Protein AF-A0AAV4ZQ57-F1 (afdb_monomer_lite)

Sequence (204 aa):
MRIPAVLALALAAIPAAPTRPLAADAAQIVRTARALMDGGRYVRCGLDMKPSDAGGYYRCFDFGPYRVVEDYPRLSVFVTGEDAPFRIFASESGHAGFLFSGPWTTDLAPRLAKHAVDAVSKREAGPSAEARRLDAEARLGRLIESERPKPPPSPAPEPEPSASAVAPPGHDRKPPLAAGNPGTPVGDAALRQALEAAGLTGRR

pLDDT: mean 73.24, std 19.38, range [31.34, 96.06]

Radius of gyration: 40.04 Å; chains: 1; bounding box: 87×123×85 Å

Organism: NCBI:txid270350

Structure (mmCIF, N/CA/C/O backbone):
data_AF-A0AAV4ZQ57-F1
#
_entry.id   AF-A0AAV4ZQ57-F1
#
loop_
_atom_site.group_PDB
_atom_site.id
_atom_site.type_symbol
_atom_site.label_atom_id
_atom_site.label_alt_id
_atom_site.label_comp_id
_atom_site.label_asym_id
_atom_site.label_entity_id
_atom_site.label_seq_id
_atom_site.pdbx_PDB_ins_code
_atom_site.Cartn_x
_atom_site.Cartn_y
_atom_site.Cartn_z
_atom_site.occupancy
_atom_site.B_iso_or_equiv
_atom_site.auth_seq_id
_atom_site.auth_comp_id
_atom_site.auth_asym_id
_atom_site.auth_atom_id
_atom_site.pdbx_PDB_model_num
ATOM 1 N N . MET A 1 1 ? 5.931 63.247 34.700 1.00 39.47 1 MET A N 1
ATOM 2 C CA . MET A 1 1 ? 5.786 62.942 33.260 1.00 39.47 1 MET A CA 1
ATOM 3 C C . MET A 1 1 ? 5.727 61.430 33.102 1.00 39.47 1 MET A C 1
ATOM 5 O O . MET A 1 1 ? 6.653 60.762 33.537 1.00 39.47 1 MET A O 1
ATOM 9 N N . ARG A 1 2 ? 4.604 60.888 32.617 1.00 40.34 2 ARG A N 1
ATOM 10 C CA . ARG A 1 2 ? 4.366 59.445 32.435 1.00 40.34 2 ARG A CA 1
ATOM 11 C C . ARG A 1 2 ? 4.301 59.164 30.934 1.00 40.34 2 ARG A C 1
ATOM 13 O O . ARG A 1 2 ? 3.475 59.767 30.260 1.00 40.34 2 ARG A O 1
ATOM 20 N N . ILE A 1 3 ? 5.163 58.283 30.433 1.00 48.84 3 ILE A N 1
ATOM 21 C CA . ILE A 1 3 ? 5.126 57.778 29.054 1.00 48.84 3 ILE A CA 1
ATOM 22 C C . ILE A 1 3 ? 4.445 56.404 29.116 1.00 48.84 3 ILE A C 1
ATOM 24 O O . ILE A 1 3 ? 4.972 55.532 29.809 1.00 48.84 3 ILE A O 1
ATOM 28 N N . PRO A 1 4 ? 3.288 56.175 28.469 1.00 55.66 4 PRO A N 1
ATOM 29 C CA . PRO A 1 4 ? 2.736 54.835 28.378 1.00 55.66 4 PRO A CA 1
ATOM 30 C C . PRO A 1 4 ? 3.424 54.072 27.241 1.00 55.66 4 PRO A C 1
ATOM 32 O O . PRO A 1 4 ? 3.439 54.506 26.090 1.00 55.66 4 PRO A O 1
ATOM 35 N N . ALA A 1 5 ? 3.994 52.922 27.593 1.00 54.69 5 ALA A N 1
ATOM 36 C CA . ALA A 1 5 ? 4.453 51.910 26.657 1.00 54.69 5 ALA A CA 1
ATOM 37 C C . ALA A 1 5 ? 3.235 51.226 26.018 1.00 54.69 5 ALA A C 1
ATOM 39 O O . ALA A 1 5 ? 2.410 50.646 26.722 1.00 54.69 5 ALA A O 1
ATOM 40 N N . VAL A 1 6 ? 3.129 51.281 24.691 1.00 48.31 6 VAL A N 1
ATOM 41 C CA . VAL A 1 6 ? 2.170 50.476 23.927 1.00 48.31 6 VAL A CA 1
ATOM 42 C C . VAL A 1 6 ? 2.947 49.322 23.307 1.00 48.31 6 VAL A C 1
ATOM 44 O O . VAL A 1 6 ? 3.645 49.484 22.309 1.00 48.31 6 VAL A O 1
ATOM 47 N N . LEU A 1 7 ? 2.862 48.159 23.950 1.00 51.06 7 LEU A N 1
ATOM 48 C CA . LEU A 1 7 ? 3.378 46.898 23.433 1.00 51.06 7 LEU A CA 1
ATOM 49 C C . LEU A 1 7 ? 2.320 46.319 22.480 1.00 51.06 7 LEU A C 1
ATOM 51 O O . LEU A 1 7 ? 1.289 45.815 22.921 1.00 51.06 7 LEU A O 1
ATOM 55 N N . ALA A 1 8 ? 2.547 46.430 21.173 1.00 52.72 8 ALA A N 1
ATOM 56 C CA . ALA A 1 8 ? 1.704 45.792 20.168 1.00 52.72 8 ALA A CA 1
ATOM 57 C C . ALA A 1 8 ? 2.059 44.298 20.079 1.00 52.72 8 ALA A C 1
ATOM 59 O O . ALA A 1 8 ? 3.131 43.933 19.597 1.00 52.72 8 ALA A O 1
ATOM 60 N N . LEU A 1 9 ? 1.166 43.431 20.561 1.00 50.56 9 LEU A N 1
ATOM 61 C CA . LEU A 1 9 ? 1.273 41.984 20.384 1.00 50.56 9 LEU A CA 1
ATOM 62 C C . LEU A 1 9 ? 0.794 41.628 18.967 1.00 50.56 9 LEU A C 1
ATOM 64 O O . LEU A 1 9 ? -0.404 41.628 18.686 1.00 50.56 9 LEU A O 1
ATOM 68 N N . ALA A 1 10 ? 1.726 41.341 18.061 1.00 53.22 10 ALA A N 1
ATOM 69 C CA . ALA A 1 10 ? 1.403 40.773 16.758 1.00 53.22 10 ALA A CA 1
ATOM 70 C C . ALA A 1 10 ? 1.046 39.287 16.934 1.00 53.22 10 ALA A C 1
ATOM 72 O O . ALA A 1 10 ? 1.921 38.447 17.144 1.00 53.22 10 ALA A O 1
ATOM 73 N N . LEU A 1 11 ? -0.248 38.960 16.871 1.00 52.34 11 LEU A N 1
ATOM 74 C CA . LEU A 1 11 ? -0.728 37.581 16.776 1.00 52.34 11 LEU A CA 1
ATOM 75 C C . LEU A 1 11 ? -0.327 37.022 15.402 1.00 52.34 11 LEU A C 1
ATOM 77 O O . LEU A 1 11 ? -0.952 37.326 14.386 1.00 52.34 11 LEU A O 1
ATOM 81 N N . ALA A 1 12 ? 0.732 36.217 15.362 1.00 54.66 12 ALA A N 1
ATOM 82 C CA . ALA A 1 12 ? 1.073 35.434 14.184 1.00 54.66 12 ALA A CA 1
ATOM 83 C C . ALA A 1 12 ? -0.014 34.369 13.969 1.00 54.66 12 ALA A C 1
ATOM 85 O O . ALA A 1 12 ? -0.161 33.443 14.767 1.00 54.66 12 ALA A O 1
ATOM 86 N N . ALA A 1 13 ? -0.798 34.522 12.902 1.00 57.69 13 ALA A N 1
ATOM 87 C CA . ALA A 1 13 ? -1.741 33.512 12.448 1.00 57.69 13 ALA A CA 1
ATOM 88 C C . ALA A 1 13 ? -0.960 32.251 12.047 1.00 57.69 13 ALA A C 1
ATOM 90 O O . ALA A 1 13 ? -0.271 32.229 11.029 1.00 57.69 13 ALA A O 1
ATOM 91 N N . ILE A 1 14 ? -1.045 31.207 12.871 1.00 61.84 14 ILE A N 1
ATOM 92 C CA . ILE A 1 14 ? -0.530 29.880 12.536 1.00 61.84 14 ILE A CA 1
ATOM 93 C C . ILE A 1 14 ? -1.410 29.352 11.394 1.00 61.84 14 ILE A C 1
ATOM 95 O O . ILE A 1 14 ? -2.624 29.240 11.590 1.00 61.84 14 ILE A O 1
ATOM 99 N N . PRO A 1 15 ? -0.863 29.040 10.207 1.00 51.97 15 PRO A N 1
ATOM 100 C CA . PRO A 1 15 ? -1.650 28.417 9.157 1.00 51.97 15 PRO A CA 1
ATOM 101 C C . PRO A 1 15 ? -2.104 27.044 9.656 1.00 51.97 15 PRO A C 1
ATOM 103 O O . PRO A 1 15 ? -1.296 26.136 9.849 1.00 51.97 15 PRO A O 1
ATOM 106 N N . ALA A 1 16 ? -3.407 26.902 9.898 1.00 55.09 16 ALA A N 1
ATOM 107 C CA . ALA A 1 16 ? -4.021 25.609 10.136 1.00 55.09 16 ALA A CA 1
ATOM 108 C C . ALA A 1 16 ? -3.784 24.747 8.889 1.00 55.09 16 ALA A C 1
ATOM 110 O O . ALA A 1 16 ? -4.286 25.055 7.806 1.00 55.09 16 ALA A O 1
ATOM 111 N N . ALA A 1 17 ? -2.970 23.700 9.026 1.00 57.09 17 ALA A N 1
ATOM 112 C CA . ALA A 1 17 ? -2.789 22.721 7.966 1.00 57.09 17 ALA A CA 1
ATOM 113 C C . ALA A 1 17 ? -4.165 22.141 7.588 1.00 57.09 17 ALA A C 1
ATOM 115 O O . ALA A 1 17 ? -4.966 21.869 8.487 1.00 57.09 17 ALA A O 1
ATOM 116 N N . PRO A 1 18 ? -4.468 21.952 6.292 1.00 54.41 18 PRO A N 1
ATOM 117 C CA . PRO A 1 18 ? -5.754 21.415 5.875 1.00 54.41 18 PRO A CA 1
ATOM 118 C C . PRO A 1 18 ? -5.927 20.007 6.452 1.00 54.41 18 PRO A C 1
ATOM 120 O O . PRO A 1 18 ? -5.238 19.066 6.055 1.00 54.41 18 PRO A O 1
ATOM 123 N N . THR A 1 19 ? -6.853 19.862 7.396 1.00 56.81 19 THR A N 1
ATOM 124 C CA . THR A 1 19 ? -7.285 18.571 7.925 1.00 56.81 19 THR A CA 1
ATOM 125 C C . THR A 1 19 ? -8.069 17.849 6.839 1.00 56.81 19 THR A C 1
ATOM 127 O O . THR A 1 19 ? -9.234 18.145 6.571 1.00 56.81 19 THR A O 1
ATOM 130 N N . ARG A 1 20 ? -7.414 16.905 6.158 1.00 62.97 20 ARG A N 1
ATOM 131 C CA . ARG A 1 20 ? -8.108 15.986 5.256 1.00 62.97 20 ARG A CA 1
ATOM 132 C C . ARG A 1 20 ? -9.004 15.056 6.079 1.00 62.97 20 ARG A C 1
ATOM 134 O O . ARG A 1 20 ? -8.584 14.591 7.139 1.00 62.97 20 ARG A O 1
ATOM 141 N N . PRO A 1 21 ? -10.240 14.784 5.630 1.00 72.75 21 PRO A N 1
ATOM 142 C CA . PRO A 1 21 ? -11.095 13.833 6.319 1.00 72.75 21 PRO A CA 1
ATOM 143 C C . PRO A 1 21 ? -10.510 12.422 6.186 1.00 72.75 21 PRO A C 1
ATOM 145 O O . PRO A 1 21 ? -10.208 11.973 5.081 1.00 72.75 21 PRO A O 1
ATOM 148 N N . LEU A 1 22 ? -10.432 11.700 7.308 1.00 77.38 22 LEU A N 1
ATOM 149 C CA . LEU A 1 22 ? -9.873 10.343 7.412 1.00 77.38 22 LEU A CA 1
ATOM 150 C C . LEU A 1 22 ? -10.461 9.364 6.374 1.00 77.38 22 LEU A C 1
ATOM 152 O O . LEU A 1 22 ? -9.772 8.476 5.878 1.00 77.38 22 LEU A O 1
ATOM 156 N N . ALA A 1 23 ? -11.733 9.546 6.008 1.00 71.19 23 ALA A N 1
ATOM 157 C CA . ALA A 1 23 ? -12.410 8.751 4.983 1.00 71.19 23 ALA A CA 1
ATOM 158 C C . ALA A 1 23 ? -11.827 8.961 3.570 1.00 71.19 23 ALA A C 1
ATOM 160 O O . ALA A 1 23 ? -11.694 8.003 2.805 1.00 71.19 23 ALA A O 1
ATOM 161 N N . ALA A 1 24 ? -11.443 10.195 3.219 1.00 75.94 24 ALA A N 1
ATOM 162 C CA . ALA A 1 24 ? -10.794 10.481 1.940 1.00 75.94 24 ALA A CA 1
ATOM 163 C C . ALA A 1 24 ? -9.395 9.851 1.878 1.00 75.94 24 ALA A C 1
ATOM 165 O O . ALA A 1 24 ? -9.020 9.286 0.847 1.00 75.94 24 ALA A O 1
ATOM 166 N N . ASP A 1 25 ? -8.665 9.878 2.996 1.00 84.44 25 ASP A N 1
ATOM 167 C CA . ASP A 1 25 ? -7.356 9.235 3.106 1.00 84.44 25 ASP A CA 1
ATOM 168 C C . ASP A 1 25 ? -7.469 7.707 3.024 1.00 84.44 25 ASP A C 1
ATOM 170 O O . ASP A 1 25 ? -6.701 7.081 2.296 1.00 84.44 25 ASP A O 1
ATOM 174 N N . ALA A 1 26 ? -8.474 7.096 3.661 1.00 90.19 26 ALA A N 1
ATOM 175 C CA . ALA A 1 26 ? -8.711 5.654 3.578 1.00 90.19 26 ALA A CA 1
ATOM 176 C C . ALA A 1 26 ? -8.953 5.179 2.135 1.00 90.19 26 ALA A C 1
ATOM 178 O O . ALA A 1 26 ? -8.340 4.210 1.681 1.00 90.19 26 ALA A O 1
ATOM 179 N N . ALA A 1 27 ? -9.790 5.894 1.377 1.00 91.44 27 ALA A N 1
ATOM 180 C CA . ALA A 1 27 ? -10.026 5.577 -0.030 1.00 91.44 27 ALA A CA 1
ATOM 181 C C . ALA A 1 27 ? -8.756 5.763 -0.885 1.00 91.44 27 ALA A C 1
ATOM 183 O O . ALA A 1 27 ? -8.474 4.952 -1.772 1.00 91.44 27 ALA A O 1
ATOM 184 N N . GLN A 1 28 ? -7.966 6.808 -0.614 1.00 93.00 28 GLN A N 1
ATOM 185 C CA . GLN A 1 28 ? -6.699 7.058 -1.305 1.00 93.00 28 GLN A CA 1
ATOM 186 C C . GLN A 1 28 ? -5.651 5.977 -1.015 1.00 93.00 28 GLN A C 1
ATOM 188 O O . GLN A 1 28 ? -4.949 5.562 -1.940 1.00 93.00 28 GLN A O 1
ATOM 193 N N . ILE A 1 29 ? -5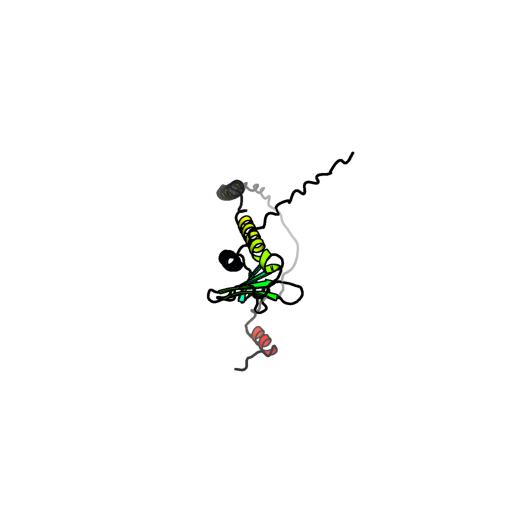.558 5.497 0.228 1.00 95.31 29 ILE A N 1
ATOM 194 C CA . ILE A 1 29 ? -4.660 4.405 0.624 1.00 95.31 29 ILE A CA 1
ATOM 195 C C . ILE A 1 29 ? -4.964 3.154 -0.200 1.00 95.31 29 ILE A C 1
ATOM 197 O O . ILE A 1 29 ? -4.065 2.620 -0.849 1.00 95.31 29 ILE A O 1
ATOM 201 N N . VAL A 1 30 ? -6.234 2.731 -0.245 1.00 94.69 30 VAL A N 1
ATOM 202 C CA . VAL A 1 30 ? -6.641 1.527 -0.988 1.00 94.69 30 VAL A CA 1
ATOM 203 C C . VAL A 1 30 ? -6.315 1.662 -2.472 1.00 94.69 30 VAL A C 1
ATOM 205 O O . VAL A 1 30 ? -5.691 0.766 -3.039 1.00 94.69 30 VAL A O 1
ATOM 208 N N . ARG A 1 31 ? -6.687 2.785 -3.104 1.00 94.19 31 ARG A N 1
ATOM 209 C CA . ARG A 1 31 ? -6.407 3.013 -4.532 1.00 94.19 31 ARG A CA 1
ATOM 210 C C . ARG A 1 31 ? -4.912 2.980 -4.839 1.00 94.19 31 ARG A C 1
ATOM 212 O O . ARG A 1 31 ? -4.503 2.327 -5.792 1.00 94.19 31 ARG A O 1
ATOM 219 N N . THR A 1 32 ? -4.107 3.667 -4.030 1.00 95.81 32 THR A N 1
ATOM 220 C CA . THR A 1 32 ? -2.658 3.780 -4.255 1.00 95.81 32 THR A CA 1
ATOM 221 C C . THR A 1 32 ? -1.967 2.431 -4.077 1.00 95.81 32 THR A C 1
ATOM 223 O O . THR A 1 32 ? -1.155 2.035 -4.910 1.00 95.81 32 THR A O 1
ATOM 226 N N . ALA A 1 33 ? -2.317 1.693 -3.022 1.00 95.50 33 ALA A N 1
ATOM 227 C CA . ALA A 1 33 ? -1.747 0.378 -2.763 1.00 95.50 33 ALA A CA 1
ATOM 228 C C . ALA A 1 33 ? -2.129 -0.649 -3.839 1.00 95.50 33 ALA A C 1
ATOM 230 O O . ALA A 1 33 ? -1.260 -1.379 -4.312 1.00 95.50 33 ALA A O 1
ATOM 231 N N . ARG A 1 34 ? -3.398 -0.675 -4.270 1.00 94.12 34 ARG A N 1
ATOM 232 C CA . ARG A 1 34 ? -3.841 -1.554 -5.364 1.00 94.12 34 ARG A CA 1
ATOM 233 C C . ARG A 1 34 ? -3.115 -1.238 -6.666 1.00 94.12 34 ARG A C 1
ATOM 235 O O . ARG A 1 34 ? -2.563 -2.147 -7.268 1.00 94.12 34 ARG A O 1
ATOM 242 N N . ALA A 1 35 ? -3.003 0.039 -7.037 1.00 94.00 35 ALA A N 1
ATOM 243 C CA . ALA A 1 35 ? -2.274 0.443 -8.240 1.00 94.00 35 ALA A CA 1
ATOM 244 C C . ALA A 1 35 ? -0.806 -0.026 -8.232 1.00 94.00 35 ALA A C 1
ATOM 246 O O . ALA A 1 35 ? -0.289 -0.456 -9.263 1.00 94.00 35 ALA A O 1
ATOM 247 N N . LEU A 1 36 ? -0.138 0.006 -7.073 1.00 94.12 36 LEU A N 1
ATOM 248 C CA . LEU A 1 36 ? 1.211 -0.546 -6.928 1.00 94.12 36 LEU A CA 1
ATOM 249 C C . LEU A 1 36 ? 1.237 -2.064 -7.127 1.00 94.12 36 LEU A C 1
ATOM 251 O O . LEU A 1 36 ? 2.041 -2.560 -7.919 1.00 94.12 36 LEU A O 1
ATOM 255 N N . MET A 1 37 ? 0.354 -2.800 -6.449 1.00 93.12 37 MET A N 1
ATOM 256 C CA . MET A 1 37 ? 0.295 -4.261 -6.565 1.00 93.12 37 MET A CA 1
ATOM 257 C C . MET A 1 37 ? -0.073 -4.716 -7.981 1.00 93.12 37 MET A C 1
ATOM 259 O O . MET A 1 37 ? 0.551 -5.630 -8.517 1.00 93.12 37 MET A O 1
ATOM 263 N N . ASP A 1 38 ? -1.033 -4.060 -8.624 1.00 92.56 38 ASP A N 1
ATOM 264 C CA . ASP A 1 38 ? -1.444 -4.362 -9.998 1.00 92.56 38 ASP A CA 1
ATOM 265 C C . ASP A 1 38 ? -0.359 -3.968 -11.011 1.00 92.56 38 ASP A C 1
ATOM 267 O O . ASP A 1 38 ? -0.175 -4.634 -12.026 1.00 92.56 38 ASP A O 1
ATOM 271 N N . GLY A 1 39 ? 0.453 -2.956 -10.687 1.00 90.62 39 GLY A N 1
ATOM 272 C CA . GLY A 1 39 ? 1.683 -2.619 -11.404 1.00 90.62 39 GLY A CA 1
ATOM 273 C C . GLY A 1 39 ? 2.848 -3.595 -11.182 1.00 90.62 39 GLY A C 1
ATOM 274 O O . GLY A 1 39 ? 3.957 -3.326 -11.651 1.00 90.62 39 GLY A O 1
ATOM 275 N N . GLY A 1 40 ? 2.638 -4.698 -10.453 1.00 89.12 40 GLY A N 1
ATOM 276 C CA . GLY A 1 40 ? 3.659 -5.707 -10.159 1.00 89.12 40 GLY A CA 1
ATOM 277 C C . GLY A 1 40 ? 4.640 -5.307 -9.053 1.00 89.12 40 GLY A C 1
ATOM 278 O O . GLY A 1 40 ? 5.704 -5.908 -8.930 1.00 89.12 40 GLY A O 1
ATOM 279 N N . ARG A 1 41 ? 4.329 -4.279 -8.251 1.00 89.38 41 ARG A N 1
ATOM 280 C CA . ARG A 1 41 ? 5.165 -3.817 -7.127 1.00 89.38 41 ARG A CA 1
ATOM 281 C C . ARG A 1 41 ? 4.805 -4.551 -5.842 1.00 89.38 41 ARG A C 1
ATOM 283 O O . ARG A 1 41 ? 4.361 -3.949 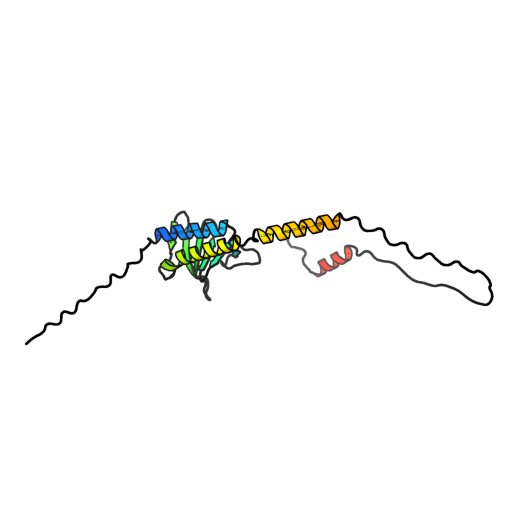-4.870 1.00 89.38 41 ARG A O 1
ATOM 290 N N . TYR A 1 42 ? 4.967 -5.865 -5.861 1.00 92.12 42 TYR A N 1
ATOM 291 C CA . TYR A 1 42 ? 4.733 -6.707 -4.698 1.00 92.12 42 TYR A CA 1
ATOM 292 C C . TYR A 1 42 ? 5.668 -7.913 -4.702 1.00 92.12 42 TYR A C 1
ATOM 294 O O . TYR A 1 42 ? 6.157 -8.347 -5.744 1.00 92.12 42 TYR A O 1
ATOM 302 N N . VAL A 1 43 ? 5.866 -8.472 -3.518 1.00 92.19 43 VAL A N 1
ATOM 303 C CA . VAL A 1 43 ? 6.394 -9.815 -3.296 1.00 92.19 43 VAL A CA 1
ATOM 304 C C . VAL A 1 43 ? 5.273 -10.705 -2.770 1.00 92.19 43 VAL A C 1
ATOM 306 O O . VAL A 1 43 ? 4.179 -10.242 -2.431 1.00 92.19 43 VAL A O 1
ATOM 309 N N . ARG A 1 44 ? 5.515 -12.012 -2.732 1.00 92.62 44 ARG A N 1
ATOM 310 C CA . ARG A 1 44 ? 4.551 -12.957 -2.173 1.00 92.62 44 ARG A CA 1
ATOM 311 C C . ARG A 1 44 ? 4.793 -13.088 -0.671 1.00 92.62 44 ARG A C 1
ATOM 313 O O . ARG A 1 44 ? 5.917 -13.345 -0.255 1.00 92.62 44 ARG A O 1
ATOM 320 N N . CYS A 1 45 ? 3.746 -12.921 0.130 1.00 90.19 45 CYS A N 1
ATOM 321 C CA . CYS A 1 45 ? 3.784 -13.162 1.569 1.00 90.19 45 CYS A CA 1
ATOM 322 C C . CYS A 1 45 ? 3.206 -14.534 1.920 1.00 90.19 45 CYS A C 1
ATOM 324 O O . CYS A 1 45 ? 2.241 -14.983 1.297 1.00 90.19 45 CYS A O 1
ATOM 326 N N . GLY A 1 46 ? 3.782 -15.184 2.930 1.00 89.25 46 GLY A N 1
ATOM 327 C CA . GLY A 1 46 ? 3.248 -16.397 3.542 1.00 89.25 46 GLY A CA 1
ATOM 328 C C . GLY A 1 46 ? 1.962 -16.147 4.336 1.00 89.25 46 GLY A C 1
ATOM 329 O O . GLY A 1 46 ? 1.456 -15.025 4.412 1.00 89.25 46 GLY A O 1
ATOM 330 N N . LEU A 1 47 ? 1.429 -17.208 4.947 1.00 87.75 47 LEU A N 1
ATOM 331 C CA . LEU A 1 47 ? 0.237 -17.126 5.806 1.00 87.75 47 LEU A CA 1
ATOM 332 C C . LEU A 1 47 ? 0.468 -16.290 7.073 1.00 87.75 47 LEU A C 1
ATOM 334 O O . LEU A 1 47 ? -0.472 -15.730 7.626 1.00 87.75 47 LEU A O 1
ATOM 338 N N . ASP A 1 48 ? 1.722 -16.180 7.498 1.00 86.69 48 ASP A N 1
ATOM 339 C CA . ASP A 1 48 ? 2.188 -15.345 8.605 1.00 86.69 48 ASP A CA 1
ATOM 340 C C . ASP A 1 48 ? 2.335 -13.860 8.227 1.00 86.69 48 ASP A C 1
ATOM 342 O O . ASP A 1 48 ? 2.815 -13.057 9.028 1.00 86.69 48 ASP A O 1
ATOM 346 N N . MET A 1 49 ? 1.926 -13.483 7.009 1.00 85.25 49 MET A N 1
ATOM 347 C CA . MET A 1 49 ? 1.988 -12.116 6.493 1.00 85.25 49 MET A CA 1
ATOM 348 C C . MET A 1 49 ? 3.421 -11.571 6.401 1.00 85.25 49 MET A C 1
ATOM 350 O O . MET A 1 49 ? 3.630 -10.355 6.461 1.00 85.25 49 MET A O 1
ATOM 354 N N . LYS A 1 50 ? 4.421 -12.450 6.252 1.00 86.44 50 LYS A N 1
ATOM 355 C CA . LYS A 1 50 ? 5.820 -12.081 5.991 1.00 86.44 50 LYS A CA 1
ATOM 356 C C . LYS A 1 50 ? 6.233 -12.429 4.559 1.00 86.44 50 LYS A C 1
ATOM 358 O O . LYS A 1 50 ? 5.714 -13.404 4.013 1.00 86.44 50 LYS A O 1
ATOM 363 N N . PRO A 1 51 ? 7.143 -11.653 3.938 1.00 88.25 51 PRO A N 1
ATOM 364 C CA . PRO A 1 51 ? 7.718 -11.990 2.641 1.00 88.25 51 PRO A CA 1
ATOM 365 C C . PRO A 1 51 ? 8.262 -13.419 2.635 1.00 88.25 51 PRO A C 1
ATOM 367 O O . PRO A 1 51 ? 8.895 -13.844 3.600 1.00 88.25 51 PRO A O 1
ATOM 370 N N . SER A 1 52 ? 7.988 -14.159 1.564 1.00 86.88 52 SER A N 1
ATOM 371 C CA . SER A 1 52 ? 8.381 -15.558 1.426 1.00 86.88 52 SER A CA 1
ATOM 372 C C . SER A 1 52 ? 9.017 -15.815 0.065 1.00 86.88 52 SER A C 1
ATOM 374 O O . SER A 1 52 ? 8.386 -15.602 -0.974 1.00 86.88 52 SER A O 1
ATOM 376 N N . ASP A 1 53 ? 10.242 -16.339 0.086 1.00 80.00 53 ASP A N 1
ATOM 377 C CA . ASP A 1 53 ? 10.993 -16.721 -1.115 1.00 80.00 53 ASP A CA 1
ATOM 378 C C . ASP A 1 53 ? 10.546 -18.082 -1.678 1.00 80.00 53 ASP A C 1
ATOM 380 O O . ASP A 1 53 ? 10.685 -18.349 -2.869 1.00 80.00 53 ASP A O 1
ATOM 384 N N . ALA A 1 54 ? 9.960 -18.939 -0.833 1.00 77.81 54 ALA A N 1
ATOM 385 C CA . ALA A 1 54 ? 9.566 -20.313 -1.166 1.00 77.81 54 ALA A CA 1
ATOM 386 C C . ALA A 1 54 ? 8.163 -20.431 -1.800 1.00 77.81 54 ALA A C 1
ATOM 388 O O . ALA A 1 54 ? 7.660 -21.535 -1.997 1.00 77.81 54 ALA A O 1
ATOM 389 N N . GLY A 1 55 ? 7.531 -19.299 -2.120 1.00 72.25 55 GLY A N 1
ATOM 390 C CA . GLY A 1 55 ? 6.171 -19.233 -2.650 1.00 72.25 55 GLY A CA 1
ATOM 391 C C . GLY A 1 55 ? 5.159 -18.815 -1.583 1.00 72.25 55 GLY A C 1
ATOM 392 O O . GLY A 1 55 ? 4.763 -19.596 -0.723 1.00 72.25 55 GLY A O 1
ATOM 393 N N . GLY A 1 56 ? 4.717 -17.558 -1.657 1.00 84.62 56 GLY A N 1
ATOM 394 C CA . GLY A 1 56 ? 3.686 -17.007 -0.774 1.00 84.62 56 GLY A CA 1
ATOM 395 C C . GLY A 1 56 ? 2.268 -17.059 -1.358 1.00 84.62 56 GLY A C 1
ATOM 396 O O . GLY A 1 56 ? 2.060 -17.221 -2.566 1.00 84.62 56 GLY A O 1
ATOM 397 N N . TYR A 1 57 ? 1.287 -16.850 -0.484 1.00 88.25 57 TYR A N 1
ATOM 398 C CA . TYR A 1 57 ? -0.152 -16.860 -0.761 1.00 88.25 57 TYR A CA 1
ATOM 399 C C . TYR A 1 57 ? -0.705 -15.468 -1.078 1.00 88.25 57 TYR A C 1
ATOM 401 O O . TYR A 1 57 ? -1.540 -15.320 -1.975 1.00 88.25 57 TYR A O 1
ATOM 409 N N . TYR A 1 58 ? -0.199 -14.439 -0.403 1.00 92.44 58 TYR A N 1
ATOM 410 C CA . TYR A 1 58 ? -0.733 -13.080 -0.480 1.00 92.44 58 TYR A CA 1
ATOM 411 C C . TYR A 1 58 ? 0.184 -12.154 -1.269 1.00 92.44 58 TYR A C 1
ATOM 413 O O . TYR A 1 58 ? 1.395 -12.370 -1.321 1.00 92.44 58 TYR A O 1
ATOM 421 N N . ARG A 1 59 ? -0.375 -11.114 -1.899 1.00 93.62 59 ARG A N 1
ATOM 422 C CA . ARG A 1 59 ? 0.442 -10.026 -2.460 1.00 93.62 59 ARG A CA 1
ATOM 423 C C . ARG A 1 59 ? 0.781 -9.066 -1.330 1.00 93.62 59 ARG A C 1
ATOM 425 O O . ARG A 1 59 ? -0.113 -8.662 -0.591 1.00 93.62 59 ARG A O 1
ATOM 432 N N . CYS A 1 60 ? 2.046 -8.698 -1.182 1.00 93.88 60 CYS A N 1
ATOM 433 C CA . CYS A 1 60 ? 2.448 -7.745 -0.160 1.00 93.88 60 CYS A CA 1
ATOM 434 C C . CYS A 1 60 ? 3.634 -6.890 -0.589 1.00 93.88 60 CYS A C 1
ATOM 436 O O . CYS A 1 60 ? 4.408 -7.267 -1.465 1.00 93.88 60 CYS A O 1
ATOM 438 N N . PHE A 1 61 ? 3.786 -5.731 0.033 1.00 94.19 61 PHE A N 1
ATOM 439 C CA . PHE A 1 61 ? 4.986 -4.916 -0.102 1.00 94.19 61 PHE A CA 1
ATOM 440 C C . PHE A 1 61 ? 5.227 -4.126 1.177 1.00 94.19 61 PHE A C 1
ATOM 442 O O . PHE A 1 61 ? 4.284 -3.769 1.891 1.00 94.19 61 PHE A O 1
ATOM 449 N N . ASP A 1 62 ? 6.498 -3.829 1.414 1.00 93.69 62 ASP A N 1
ATOM 450 C CA . ASP A 1 62 ? 6.955 -3.091 2.582 1.00 93.69 62 ASP A CA 1
ATOM 451 C C . ASP A 1 62 ? 7.400 -1.686 2.164 1.00 93.69 62 ASP A C 1
ATOM 453 O O . ASP A 1 62 ? 8.029 -1.496 1.119 1.00 93.69 62 ASP A O 1
ATOM 457 N N . PHE A 1 63 ? 7.072 -0.686 2.979 1.00 92.62 63 PHE A N 1
ATOM 458 C CA . PHE A 1 63 ? 7.508 0.694 2.788 1.00 92.62 63 PHE A CA 1
ATOM 459 C C . PHE A 1 63 ? 7.675 1.393 4.143 1.00 92.62 63 PHE A C 1
ATOM 461 O O . PHE A 1 63 ? 6.723 1.634 4.886 1.00 92.62 63 PHE A O 1
ATOM 468 N N . GLY A 1 64 ? 8.918 1.741 4.480 1.00 90.75 64 GLY A N 1
ATOM 469 C CA . GLY A 1 64 ? 9.231 2.251 5.816 1.00 90.75 64 GLY A CA 1
ATOM 470 C C . GLY A 1 64 ? 8.823 1.236 6.897 1.00 90.75 64 GLY A C 1
ATOM 471 O O . GLY A 1 64 ? 9.167 0.067 6.756 1.00 90.75 64 GLY A O 1
ATOM 472 N N . PRO A 1 65 ? 8.092 1.648 7.950 1.00 92.75 65 PRO A N 1
ATOM 473 C CA . PRO A 1 65 ? 7.643 0.754 9.017 1.00 92.75 65 PRO A CA 1
ATOM 474 C C . PRO A 1 65 ? 6.315 0.047 8.693 1.00 92.75 65 PRO A C 1
ATOM 476 O O . PRO A 1 65 ? 5.664 -0.463 9.602 1.00 92.75 65 PRO A O 1
ATOM 479 N N . TYR A 1 66 ? 5.855 0.082 7.440 1.00 95.12 66 TYR A N 1
ATOM 480 C CA . TYR A 1 66 ? 4.547 -0.431 7.054 1.00 95.12 66 TYR A CA 1
ATOM 481 C C . TYR A 1 66 ? 4.662 -1.601 6.092 1.00 95.12 66 TYR A C 1
ATOM 483 O O . TYR A 1 66 ? 5.474 -1.585 5.169 1.00 95.12 66 TYR A O 1
ATOM 491 N N . ARG A 1 67 ? 3.754 -2.559 6.255 1.00 94.81 67 ARG A N 1
ATOM 492 C CA . ARG A 1 67 ? 3.502 -3.633 5.299 1.00 94.81 67 ARG A CA 1
ATOM 493 C C . ARG A 1 67 ? 2.068 -3.565 4.823 1.00 94.81 67 ARG A C 1
ATOM 495 O O . ARG A 1 67 ? 1.149 -3.575 5.641 1.00 94.81 67 ARG A O 1
ATOM 502 N N . VAL A 1 68 ? 1.871 -3.550 3.510 1.00 95.69 68 VAL A N 1
ATOM 503 C CA . VAL A 1 68 ? 0.550 -3.773 2.914 1.00 95.69 68 VAL A CA 1
ATOM 504 C C . VAL A 1 68 ? 0.435 -5.230 2.519 1.00 95.69 68 VAL A C 1
ATOM 506 O O . VAL A 1 68 ? 1.344 -5.763 1.889 1.00 95.69 68 VAL A O 1
ATOM 509 N N . VAL A 1 69 ? -0.692 -5.855 2.845 1.00 95.25 69 VAL A N 1
ATOM 510 C CA . VAL A 1 69 ? -1.035 -7.205 2.397 1.00 95.25 69 VAL A CA 1
ATOM 511 C C . VAL A 1 69 ? -2.418 -7.199 1.772 1.00 95.25 69 VAL A C 1
ATOM 513 O O . VAL A 1 69 ? -3.354 -6.616 2.320 1.00 95.25 69 VAL A O 1
ATOM 516 N N . GLU A 1 70 ? -2.545 -7.868 0.635 1.00 94.00 70 GLU A N 1
ATOM 517 C CA . GLU A 1 70 ? -3.818 -8.141 -0.012 1.00 94.00 70 GLU A CA 1
ATOM 518 C C . GLU A 1 70 ? -4.143 -9.637 0.058 1.00 94.00 70 GLU A C 1
ATOM 520 O O . GLU A 1 70 ? -3.399 -10.476 -0.465 1.00 94.00 70 GLU A O 1
ATOM 525 N N . ASP A 1 71 ? -5.272 -9.950 0.698 1.00 88.31 71 ASP A N 1
ATOM 526 C CA . ASP A 1 71 ? -5.762 -11.304 0.976 1.00 88.31 71 ASP A CA 1
ATOM 527 C C . ASP A 1 71 ? -7.084 -11.627 0.251 1.00 88.31 71 ASP A C 1
ATOM 529 O O . ASP A 1 71 ? -7.889 -12.380 0.773 1.00 88.31 71 ASP A O 1
ATOM 533 N N . TYR A 1 72 ? -7.311 -11.056 -0.942 1.00 77.56 72 TYR A N 1
ATOM 534 C CA . TYR A 1 72 ? -8.467 -11.294 -1.831 1.00 77.56 72 TYR A CA 1
ATOM 535 C C . TYR A 1 72 ? -9.834 -11.504 -1.125 1.00 77.56 72 TYR A C 1
ATOM 537 O O . TYR A 1 72 ? -10.161 -12.628 -0.748 1.00 77.56 72 TYR A O 1
ATOM 545 N N . PRO A 1 73 ? -10.725 -10.491 -1.041 1.00 82.44 73 PRO A N 1
ATOM 546 C CA . PRO A 1 73 ? -10.696 -9.156 -1.659 1.00 82.44 73 PRO A CA 1
ATOM 547 C C . PRO A 1 73 ? -10.134 -8.052 -0.750 1.00 82.44 73 PRO A C 1
ATOM 549 O O . PRO A 1 73 ? -10.250 -6.866 -1.083 1.00 82.44 73 PRO A O 1
ATOM 552 N N . ARG A 1 74 ? -9.588 -8.400 0.415 1.00 91.31 74 ARG A N 1
ATOM 553 C CA . ARG A 1 74 ? -9.328 -7.435 1.482 1.00 91.31 74 ARG A CA 1
ATOM 554 C C . ARG A 1 74 ? -7.912 -6.891 1.367 1.00 91.31 74 ARG A C 1
ATOM 556 O O . ARG A 1 74 ? -7.006 -7.516 0.817 1.00 91.31 74 ARG A O 1
ATOM 563 N N . LEU A 1 75 ? -7.742 -5.673 1.866 1.00 94.56 75 LEU A N 1
ATOM 564 C CA . LEU A 1 75 ? -6.447 -5.015 1.965 1.00 94.56 75 LEU A CA 1
ATOM 565 C C . LEU A 1 75 ? -6.210 -4.643 3.419 1.00 94.56 75 LEU A C 1
ATOM 567 O O . LEU A 1 75 ? -7.058 -4.029 4.062 1.00 94.56 75 LEU A O 1
ATOM 571 N N . SER A 1 76 ? -5.051 -5.016 3.938 1.00 95.12 76 SER A N 1
ATOM 572 C CA . SER A 1 76 ? -4.660 -4.751 5.315 1.00 95.12 76 SER A CA 1
ATOM 573 C C . SER A 1 76 ? -3.321 -4.040 5.343 1.00 95.12 76 SER A C 1
ATOM 575 O O . SER A 1 76 ? -2.430 -4.367 4.561 1.00 95.12 76 SER A O 1
ATOM 577 N N . VAL A 1 77 ? -3.176 -3.080 6.253 1.00 95.31 77 VAL A N 1
ATOM 578 C CA . VAL A 1 77 ? -1.876 -2.461 6.529 1.00 95.31 77 VAL A CA 1
ATOM 579 C C . VAL A 1 77 ? -1.474 -2.771 7.955 1.00 95.31 77 VAL A C 1
ATOM 581 O O . VAL A 1 77 ? -2.279 -2.652 8.884 1.00 95.31 77 VAL A O 1
ATOM 584 N N . PHE A 1 78 ? -0.218 -3.158 8.100 1.00 94.31 78 PHE A N 1
ATOM 585 C CA . PHE A 1 78 ? 0.414 -3.488 9.359 1.00 94.31 78 PHE A CA 1
ATOM 586 C C . PHE A 1 78 ? 1.574 -2.538 9.618 1.00 94.31 78 PHE A C 1
ATOM 588 O O . PHE A 1 78 ? 2.264 -2.138 8.682 1.00 94.31 78 PHE A O 1
ATOM 595 N N . VAL A 1 79 ? 1.808 -2.219 10.886 1.00 93.56 79 VAL A N 1
ATOM 596 C CA . VAL A 1 79 ? 3.084 -1.679 11.350 1.00 93.56 79 VAL A CA 1
ATOM 597 C C . VAL A 1 79 ? 4.006 -2.862 11.610 1.00 93.56 79 VAL A C 1
ATOM 599 O O . VAL A 1 79 ? 3.667 -3.759 12.382 1.00 93.56 79 VAL A O 1
ATOM 602 N N . THR A 1 80 ? 5.149 -2.889 10.939 1.00 87.88 80 THR A N 1
ATOM 603 C CA . THR A 1 80 ? 6.177 -3.914 11.113 1.00 87.88 80 THR A CA 1
ATOM 604 C C . THR A 1 80 ? 7.159 -3.461 12.191 1.00 87.88 80 THR A C 1
ATOM 606 O O . THR A 1 80 ? 7.831 -2.446 12.012 1.00 87.88 80 THR A O 1
ATOM 609 N N . GLY A 1 81 ? 7.230 -4.200 13.298 1.00 78.00 81 GLY A N 1
ATOM 610 C CA . GLY A 1 81 ? 8.224 -4.036 14.363 1.00 78.00 81 GLY A CA 1
ATOM 611 C C . GLY A 1 81 ? 9.027 -5.322 14.588 1.00 78.00 81 GLY A C 1
ATOM 612 O O . GLY A 1 81 ? 8.944 -6.251 13.782 1.00 78.00 81 GLY A O 1
ATOM 613 N N . GLU A 1 82 ? 9.805 -5.362 15.674 1.00 63.56 82 GLU A N 1
ATOM 614 C CA . GLU A 1 82 ? 10.500 -6.580 16.129 1.00 63.56 82 GLU A CA 1
ATOM 615 C C . GLU A 1 82 ? 9.498 -7.643 16.597 1.00 63.56 82 GLU A C 1
ATOM 617 O O . GLU A 1 82 ? 9.594 -8.812 16.216 1.00 63.56 82 GLU A O 1
ATOM 622 N N . ASP A 1 83 ? 8.477 -7.203 17.334 1.00 61.44 83 ASP A N 1
ATOM 623 C CA . ASP A 1 83 ? 7.323 -8.008 17.707 1.00 61.44 83 ASP A CA 1
ATOM 624 C C . ASP A 1 83 ? 6.280 -7.996 16.580 1.00 61.44 83 ASP A C 1
ATOM 626 O O . ASP A 1 83 ? 6.149 -7.017 15.843 1.00 61.44 83 ASP A O 1
ATOM 630 N N . ALA A 1 84 ? 5.579 -9.121 16.415 1.00 70.81 84 ALA A N 1
ATOM 631 C CA . ALA A 1 84 ? 4.701 -9.453 15.289 1.00 70.81 84 ALA A CA 1
ATOM 632 C C . ALA A 1 84 ? 3.909 -8.268 14.673 1.00 70.81 84 ALA A C 1
ATOM 634 O O . ALA A 1 84 ? 3.435 -7.388 15.392 1.00 70.81 84 ALA A O 1
ATOM 635 N N . PRO A 1 85 ? 3.689 -8.262 13.341 1.00 82.56 85 PRO A N 1
ATOM 636 C CA . PRO A 1 85 ? 3.085 -7.129 12.642 1.00 82.56 85 PRO A CA 1
ATOM 637 C C . PRO A 1 85 ? 1.713 -6.735 13.217 1.00 82.56 85 PRO A C 1
ATOM 639 O O . PRO A 1 85 ? 0.781 -7.540 13.252 1.00 82.56 85 PRO A O 1
ATOM 642 N N . PHE A 1 86 ? 1.573 -5.469 13.621 1.00 90.00 86 PHE A N 1
ATOM 643 C CA . PHE A 1 86 ? 0.353 -4.939 14.235 1.00 90.00 86 PHE A CA 1
ATOM 644 C C . PHE A 1 86 ? -0.574 -4.332 13.178 1.00 90.00 86 PHE A C 1
ATOM 646 O O . PHE A 1 86 ? -0.204 -3.380 12.491 1.00 90.00 86 PHE A O 1
ATOM 653 N N . ARG A 1 87 ? -1.790 -4.868 13.027 1.00 92.88 87 ARG A N 1
ATOM 654 C CA . ARG A 1 87 ? -2.747 -4.423 11.999 1.00 92.88 87 ARG A CA 1
ATOM 655 C C . ARG A 1 87 ? -3.393 -3.088 12.382 1.00 92.88 87 ARG A C 1
ATOM 657 O O . ARG A 1 87 ? -4.106 -3.008 13.375 1.00 92.88 87 ARG A O 1
ATOM 664 N N . ILE A 1 88 ? -3.220 -2.070 11.543 1.00 94.44 88 ILE A N 1
ATOM 665 C CA . ILE A 1 88 ? -3.705 -0.698 11.792 1.00 94.44 88 ILE A CA 1
ATOM 666 C C . ILE A 1 88 ? -4.798 -0.240 10.828 1.00 94.44 88 ILE A C 1
ATOM 668 O O . ILE A 1 88 ? -5.532 0.698 11.132 1.00 94.44 88 ILE A O 1
ATOM 672 N N . PHE A 1 89 ? -4.922 -0.887 9.671 1.00 95.88 89 PHE A N 1
ATOM 673 C CA . PHE A 1 89 ? -5.867 -0.520 8.622 1.00 95.88 89 PHE A CA 1
ATOM 674 C C . PHE A 1 89 ? -6.480 -1.773 8.010 1.00 95.88 89 PHE A C 1
ATOM 676 O O . PHE A 1 89 ? -5.794 -2.785 7.820 1.00 95.88 89 PHE A O 1
ATOM 683 N N . ALA A 1 90 ? -7.757 -1.684 7.663 1.00 95.25 90 ALA A N 1
ATOM 684 C CA . ALA A 1 90 ? -8.470 -2.723 6.945 1.00 95.25 90 ALA A CA 1
ATOM 685 C C . ALA A 1 90 ? -9.358 -2.108 5.864 1.00 95.25 90 ALA A C 1
ATOM 687 O O . ALA A 1 90 ? -9.996 -1.076 6.074 1.00 95.25 90 ALA A O 1
ATOM 688 N N . SER A 1 91 ? -9.428 -2.781 4.722 1.00 94.62 91 SER A N 1
ATOM 689 C CA . SER A 1 91 ? -10.432 -2.550 3.700 1.00 94.62 91 SER A CA 1
ATOM 690 C C . SER A 1 91 ? -11.079 -3.864 3.302 1.00 94.62 91 SER A C 1
ATOM 692 O O . SER A 1 91 ? -10.387 -4.793 2.894 1.00 94.62 91 SER A O 1
ATOM 694 N N . GLU A 1 92 ? -12.400 -3.927 3.419 1.00 90.00 92 GLU A N 1
ATOM 695 C CA . GLU A 1 92 ? -13.224 -5.092 3.114 1.00 90.00 92 GLU A CA 1
ATOM 696 C C . GLU A 1 92 ? -14.612 -4.631 2.658 1.00 90.00 92 GLU A C 1
ATOM 698 O O . GLU A 1 92 ? -15.174 -3.695 3.225 1.00 90.00 92 GLU A O 1
ATOM 703 N N . SER A 1 93 ? -15.168 -5.277 1.628 1.00 83.31 93 SER A N 1
ATOM 704 C CA . SER A 1 93 ? -16.566 -5.090 1.202 1.00 83.31 93 SER A CA 1
ATOM 705 C C . SER A 1 93 ? -16.986 -3.619 1.042 1.00 83.31 93 SER A C 1
ATOM 707 O O . SER A 1 93 ? -18.014 -3.184 1.558 1.00 83.31 93 SER A O 1
ATOM 709 N N . GLY A 1 94 ? -16.148 -2.823 0.368 1.00 76.94 94 GLY A N 1
ATOM 710 C CA . GLY A 1 94 ? -16.401 -1.399 0.104 1.00 76.94 94 GLY A CA 1
ATOM 711 C C . GLY A 1 94 ? -16.146 -0.455 1.284 1.00 76.94 94 GLY A C 1
ATOM 712 O O . GLY A 1 94 ? -16.195 0.758 1.106 1.00 76.94 94 GLY A O 1
ATOM 713 N N . HIS A 1 95 ? -15.812 -0.984 2.459 1.00 85.62 95 HIS A N 1
ATOM 714 C CA . HIS A 1 95 ? -15.455 -0.201 3.634 1.00 85.62 95 HIS A CA 1
ATOM 715 C C . HIS A 1 95 ? -13.937 -0.183 3.783 1.00 85.62 95 HIS A C 1
ATOM 717 O O . HIS A 1 95 ? -13.260 -1.179 3.524 1.00 85.62 95 HIS A O 1
ATOM 723 N N . ALA A 1 96 ? -13.385 0.963 4.163 1.00 92.19 96 ALA A N 1
ATOM 724 C CA . ALA A 1 96 ? -11.961 1.127 4.407 1.00 92.19 96 ALA A CA 1
ATOM 725 C C . ALA A 1 96 ? -11.759 2.089 5.572 1.00 92.19 96 ALA A C 1
ATOM 727 O O . ALA A 1 96 ? -12.405 3.137 5.629 1.00 92.19 96 ALA A O 1
ATOM 728 N N . GLY A 1 97 ? -10.864 1.746 6.491 1.00 94.25 97 GLY A N 1
ATOM 729 C CA . GLY A 1 97 ? -10.625 2.581 7.655 1.00 94.25 97 GLY A CA 1
ATOM 730 C C . GLY A 1 97 ? -9.475 2.108 8.525 1.00 94.25 97 GLY A C 1
ATOM 731 O O . GLY A 1 97 ? -8.999 0.973 8.436 1.00 94.25 97 GLY A O 1
ATOM 732 N N . PHE A 1 98 ? -9.037 3.020 9.385 1.00 93.94 98 PHE A N 1
ATOM 733 C CA . PHE A 1 98 ? -8.103 2.708 10.452 1.00 93.94 98 PHE A CA 1
ATOM 734 C C . PHE A 1 98 ? -8.830 1.967 11.572 1.00 93.94 98 PHE A C 1
ATOM 736 O O . PHE A 1 98 ? -9.906 2.378 11.998 1.00 93.94 98 PHE A O 1
ATOM 743 N N . LEU A 1 99 ? -8.225 0.882 12.048 1.00 92.75 99 LEU A N 1
ATOM 744 C CA . LEU A 1 99 ? -8.741 0.090 13.165 1.00 92.75 99 LEU A CA 1
ATOM 745 C C . LEU A 1 99 ? -8.452 0.762 14.512 1.00 92.75 99 LEU A C 1
ATOM 747 O O . LEU A 1 99 ? -9.217 0.616 15.458 1.00 92.75 99 LEU A O 1
ATOM 751 N N . PHE A 1 100 ? -7.352 1.515 14.579 1.00 89.19 100 PHE A N 1
ATOM 752 C CA . PHE A 1 100 ? -6.890 2.207 15.777 1.00 89.19 100 PHE A CA 1
ATOM 753 C C . PHE A 1 100 ? -6.384 3.600 15.412 1.00 89.19 100 PHE A C 1
ATOM 755 O O . PHE A 1 100 ? -5.736 3.782 14.377 1.00 89.19 100 PHE A O 1
ATOM 762 N N . SER A 1 101 ? -6.634 4.582 16.274 1.00 88.38 101 SER A N 1
ATOM 763 C CA . SER A 1 101 ? -6.014 5.903 16.168 1.00 88.38 101 SER A CA 1
ATOM 764 C C . SER A 1 101 ? -4.546 5.847 16.589 1.00 88.38 101 SER A C 1
ATOM 766 O O . SER A 1 101 ? -4.210 5.193 17.574 1.00 88.38 101 SER A O 1
ATOM 768 N N . GLY A 1 102 ? -3.680 6.569 15.885 1.00 89.94 102 GLY A N 1
ATOM 769 C CA . GLY A 1 102 ? -2.251 6.630 16.185 1.00 89.94 102 GLY A CA 1
ATOM 770 C C . GLY A 1 102 ? -1.492 7.486 15.171 1.00 89.94 102 GLY A C 1
ATOM 771 O O . GLY A 1 102 ? -2.121 8.063 14.278 1.00 89.94 102 GLY A O 1
ATOM 772 N N . PRO A 1 103 ? -0.151 7.550 15.254 1.00 90.38 103 PRO A N 1
ATOM 773 C CA . PRO A 1 103 ? 0.675 8.324 14.319 1.00 90.38 103 PRO A CA 1
ATOM 774 C C . PRO A 1 103 ? 0.438 7.951 12.847 1.00 90.38 103 PRO A C 1
ATOM 776 O O . PRO A 1 103 ? 0.450 8.810 11.969 1.00 90.38 103 PRO A O 1
ATOM 779 N N . TRP A 1 104 ? 0.114 6.682 12.588 1.00 92.75 104 TRP A N 1
ATOM 780 C CA . TRP A 1 104 ? -0.213 6.174 11.255 1.00 92.75 104 TRP A CA 1
ATOM 781 C C . TRP A 1 104 ? -1.455 6.794 10.615 1.00 92.75 104 TRP A C 1
ATOM 783 O O . TRP A 1 104 ? -1.596 6.760 9.396 1.00 92.75 104 TRP A O 1
ATOM 793 N N . THR A 1 105 ? -2.362 7.381 11.399 1.00 91.38 105 THR A N 1
ATOM 794 C CA . THR A 1 105 ? -3.566 8.021 10.844 1.00 91.38 105 THR A CA 1
ATOM 795 C C . THR A 1 105 ? -3.249 9.257 10.009 1.00 91.38 105 THR A C 1
ATOM 797 O O . THR A 1 105 ? -4.014 9.583 9.107 1.00 91.38 105 THR A O 1
ATOM 800 N N . THR A 1 106 ? -2.117 9.917 10.267 1.00 89.44 106 THR A N 1
ATOM 801 C CA . THR A 1 106 ? -1.701 11.130 9.554 1.00 89.44 106 THR A CA 1
ATOM 802 C C . THR A 1 106 ? -0.533 10.890 8.603 1.00 89.44 106 THR A C 1
ATOM 804 O O . THR A 1 106 ? -0.413 11.599 7.604 1.00 89.44 106 THR A O 1
ATOM 807 N N . ASP A 1 107 ? 0.320 9.895 8.865 1.00 91.94 107 ASP A N 1
ATOM 808 C CA . ASP A 1 107 ? 1.549 9.695 8.091 1.00 91.94 107 ASP A CA 1
ATOM 809 C C . ASP A 1 107 ? 1.476 8.568 7.039 1.00 91.94 107 ASP A C 1
ATOM 811 O O . ASP A 1 107 ? 2.255 8.581 6.080 1.00 91.94 107 ASP A O 1
ATOM 815 N N . LEU A 1 108 ? 0.526 7.630 7.153 1.00 94.12 108 LEU A N 1
ATOM 816 C CA . LEU A 1 108 ? 0.461 6.453 6.284 1.00 94.12 108 LEU A CA 1
ATOM 817 C C . LEU A 1 108 ? 0.211 6.841 4.823 1.00 94.12 108 LEU A C 1
ATOM 819 O O . LEU A 1 108 ? 0.965 6.450 3.930 1.00 94.12 108 LEU A O 1
ATOM 823 N N . ALA A 1 109 ? -0.836 7.633 4.581 1.00 94.50 109 ALA A N 1
ATOM 824 C CA . ALA A 1 109 ? -1.215 8.086 3.246 1.00 94.50 109 ALA A CA 1
ATOM 825 C C . ALA A 1 109 ? -0.097 8.885 2.539 1.00 94.50 109 ALA A C 1
ATOM 827 O O . ALA A 1 109 ? 0.248 8.521 1.409 1.00 94.50 109 ALA A O 1
ATOM 828 N N . PRO A 1 110 ? 0.522 9.923 3.147 1.00 93.50 110 PRO A N 1
ATOM 829 C CA . PRO A 1 110 ? 1.598 10.659 2.483 1.00 93.50 110 PRO A CA 1
ATOM 830 C C . PRO A 1 110 ? 2.855 9.806 2.253 1.00 93.50 110 PRO A C 1
ATOM 832 O O . PRO A 1 110 ? 3.485 9.935 1.203 1.00 93.50 110 PRO A O 1
ATOM 835 N N . ARG A 1 111 ? 3.213 8.895 3.171 1.00 94.88 111 ARG A N 1
ATOM 836 C CA . ARG A 1 111 ? 4.353 7.980 2.970 1.00 94.88 111 ARG A CA 1
ATOM 837 C C . ARG A 1 111 ? 4.107 6.995 1.835 1.00 94.88 111 ARG A C 1
ATOM 839 O O . ARG A 1 111 ? 5.006 6.778 1.025 1.00 94.88 111 ARG A O 1
ATOM 846 N N . LEU A 1 112 ? 2.903 6.432 1.756 1.00 96.06 112 LEU A N 1
ATOM 847 C CA . LEU A 1 112 ? 2.523 5.527 0.675 1.00 96.06 112 LEU A CA 1
ATOM 848 C C . LEU A 1 112 ? 2.537 6.249 -0.677 1.00 96.06 112 LEU A C 1
ATOM 850 O O . LEU A 1 112 ? 3.068 5.717 -1.648 1.00 96.06 112 LEU A O 1
ATOM 854 N N . ALA A 1 113 ? 2.017 7.479 -0.735 1.00 94.12 113 ALA A N 1
ATOM 855 C CA . ALA A 1 113 ? 2.058 8.296 -1.945 1.00 94.12 113 ALA A CA 1
ATOM 856 C C . ALA A 1 113 ? 3.501 8.577 -2.396 1.00 94.12 113 ALA A C 1
ATOM 858 O O . ALA A 1 113 ? 3.820 8.403 -3.571 1.00 94.12 113 ALA A O 1
ATOM 859 N N . LYS A 1 114 ? 4.392 8.940 -1.463 1.00 94.62 114 LYS A N 1
ATOM 860 C CA . LYS A 1 114 ? 5.821 9.122 -1.755 1.00 94.62 114 LYS A CA 1
ATOM 861 C C . LYS A 1 114 ? 6.456 7.836 -2.294 1.00 94.62 114 LYS A C 1
ATOM 863 O O . LYS A 1 114 ? 7.106 7.868 -3.332 1.00 94.62 114 LYS A O 1
ATOM 868 N N . HIS A 1 115 ? 6.218 6.704 -1.630 1.00 94.75 115 HIS A N 1
ATOM 869 C CA . HIS A 1 115 ? 6.728 5.408 -2.078 1.00 94.75 115 HIS A CA 1
ATOM 870 C C . HIS A 1 115 ? 6.240 5.052 -3.488 1.00 94.75 115 HIS A C 1
ATOM 872 O O . HIS A 1 115 ? 7.014 4.543 -4.296 1.00 94.75 115 HIS A O 1
ATOM 878 N N . ALA A 1 116 ? 4.979 5.356 -3.807 1.00 92.69 116 ALA A N 1
ATOM 879 C CA . ALA A 1 116 ? 4.428 5.106 -5.131 1.00 92.69 116 ALA A CA 1
ATOM 880 C C . ALA A 1 116 ? 5.155 5.904 -6.222 1.00 92.69 116 ALA A C 1
ATOM 882 O O . ALA A 1 116 ? 5.512 5.338 -7.255 1.00 92.69 116 ALA A O 1
ATOM 883 N N . VAL A 1 117 ? 5.432 7.187 -5.973 1.00 92.31 117 VAL A N 1
ATOM 884 C CA . VAL A 1 117 ? 6.223 8.031 -6.882 1.00 92.31 117 VAL A CA 1
ATOM 885 C C . VAL A 1 117 ? 7.629 7.456 -7.065 1.00 92.31 117 VAL A C 1
ATOM 887 O O . VAL A 1 117 ? 8.070 7.264 -8.197 1.00 92.31 117 VAL A O 1
ATOM 890 N N . ASP A 1 118 ? 8.308 7.091 -5.975 1.00 88.19 118 ASP A N 1
ATOM 891 C CA . ASP A 1 118 ? 9.661 6.521 -6.027 1.00 88.19 118 ASP A CA 1
ATOM 892 C C . ASP A 1 118 ? 9.701 5.187 -6.804 1.00 88.19 118 ASP A C 1
ATOM 894 O O . ASP A 1 118 ? 10.639 4.914 -7.561 1.00 88.19 118 ASP A O 1
ATOM 898 N N . ALA A 1 119 ? 8.669 4.350 -6.654 1.00 83.56 119 ALA A N 1
ATOM 899 C CA . ALA A 1 119 ? 8.546 3.063 -7.338 1.00 83.56 119 ALA A CA 1
ATOM 900 C C . ALA A 1 119 ? 8.273 3.195 -8.849 1.00 83.56 119 ALA A C 1
ATOM 902 O O . ALA A 1 119 ? 8.650 2.304 -9.626 1.00 83.56 119 ALA A O 1
ATOM 903 N N . VAL A 1 120 ? 7.626 4.284 -9.276 1.00 73.44 120 VAL A N 1
ATOM 904 C CA . VAL A 1 120 ? 7.416 4.614 -10.694 1.00 73.44 120 VAL A CA 1
ATOM 905 C C . VAL A 1 120 ? 8.694 5.190 -11.302 1.00 73.44 120 VAL A C 1
ATOM 907 O O . VAL A 1 120 ? 9.152 4.674 -12.321 1.00 73.44 120 VAL A O 1
ATOM 910 N N . SER A 1 121 ? 9.344 6.145 -10.630 1.00 67.69 121 SER A N 1
ATOM 911 C CA . SER A 1 121 ? 10.593 6.770 -11.095 1.00 67.69 121 SER A CA 1
ATOM 912 C C . SER A 1 121 ? 11.709 5.751 -11.364 1.00 67.69 121 SER A C 1
ATOM 914 O O . SER A 1 121 ? 12.438 5.860 -12.346 1.00 67.69 121 SER A O 1
ATOM 916 N N . LYS A 1 122 ? 11.811 4.687 -10.552 1.00 60.06 122 LYS A N 1
ATOM 917 C CA . LYS A 1 122 ? 12.775 3.592 -10.780 1.00 60.06 122 LYS A CA 1
ATOM 918 C C . LYS A 1 122 ? 12.480 2.737 -12.022 1.00 60.06 122 LYS A C 1
ATOM 920 O O . LYS A 1 122 ? 13.379 2.058 -12.504 1.00 60.06 122 LYS A O 1
ATOM 925 N N . ARG A 1 123 ? 11.241 2.725 -12.533 1.00 55.72 123 ARG A N 1
ATOM 926 C CA . ARG A 1 123 ? 10.867 2.011 -13.772 1.00 55.72 123 ARG A CA 1
ATOM 927 C C . ARG A 1 123 ? 11.209 2.811 -15.023 1.00 55.72 123 ARG A C 1
ATOM 929 O O . ARG A 1 123 ? 11.544 2.218 -16.041 1.00 55.72 123 ARG A O 1
ATOM 936 N N . GLU A 1 124 ? 11.081 4.133 -14.943 1.00 52.81 124 GLU A N 1
ATOM 937 C CA . GLU A 1 124 ? 11.315 5.041 -16.071 1.00 52.81 124 GLU A CA 1
ATOM 938 C C . GLU A 1 124 ? 12.795 5.361 -16.295 1.00 52.81 124 GLU A C 1
ATOM 940 O O . GLU A 1 124 ? 13.157 5.830 -17.370 1.00 52.81 124 GLU A O 1
ATOM 945 N N . ALA A 1 125 ? 13.674 4.974 -15.365 1.00 55.41 125 ALA A N 1
ATOM 946 C CA . ALA A 1 125 ? 15.113 4.844 -15.601 1.00 55.41 125 ALA A CA 1
ATOM 947 C C . ALA A 1 125 ? 15.455 3.659 -16.538 1.00 55.41 125 ALA A C 1
ATOM 949 O O . ALA A 1 125 ? 16.424 2.930 -16.325 1.00 55.41 125 ALA A O 1
ATOM 950 N N . GLY A 1 126 ? 14.648 3.438 -17.579 1.00 57.91 126 GLY A N 1
ATOM 951 C CA . GLY A 1 126 ? 15.057 2.643 -18.728 1.00 57.91 126 GLY A CA 1
ATOM 952 C C . GLY A 1 126 ? 16.254 3.307 -19.421 1.00 57.91 126 GLY A C 1
ATOM 953 O O . GLY A 1 126 ? 16.486 4.505 -19.237 1.00 57.91 126 GLY A O 1
ATOM 954 N N . PRO A 1 127 ? 17.034 2.557 -20.217 1.00 59.41 127 PRO A N 1
ATOM 955 C CA . PRO A 1 127 ? 18.213 3.101 -20.877 1.00 59.41 127 PRO A CA 1
ATOM 956 C C . PRO A 1 127 ? 17.849 4.371 -21.656 1.00 59.41 127 PRO A C 1
ATOM 958 O O . PRO A 1 127 ? 16.831 4.420 -22.366 1.00 59.41 127 PRO A O 1
ATOM 961 N N . SER A 1 128 ? 18.676 5.410 -21.506 1.00 71.81 128 SER A N 1
ATOM 962 C CA . SER A 1 128 ? 18.525 6.663 -22.248 1.00 71.81 128 SER A CA 1
ATOM 963 C C . SER A 1 128 ? 18.439 6.378 -23.753 1.00 71.81 128 SER A C 1
ATOM 965 O O . SER A 1 128 ? 18.863 5.319 -24.224 1.00 71.81 128 SER A O 1
ATOM 967 N N . ALA A 1 129 ? 17.872 7.304 -24.531 1.00 74.25 129 ALA A N 1
ATOM 968 C CA . ALA A 1 129 ? 17.828 7.155 -25.988 1.00 74.25 129 ALA A CA 1
ATOM 969 C C . ALA A 1 129 ? 19.229 6.875 -26.575 1.00 74.25 129 ALA A C 1
ATOM 971 O O . ALA A 1 129 ? 19.362 6.053 -27.476 1.00 74.25 129 ALA A O 1
ATOM 972 N N . GLU A 1 130 ? 20.269 7.461 -25.976 1.00 75.75 130 GLU A N 1
ATOM 973 C CA . GLU A 1 130 ? 21.670 7.236 -26.338 1.00 75.75 130 GLU A CA 1
ATOM 974 C C . GLU A 1 130 ? 22.146 5.810 -26.022 1.00 75.75 130 GLU A C 1
ATOM 976 O O . GLU A 1 130 ? 22.738 5.155 -26.873 1.00 75.75 130 GLU A O 1
ATOM 981 N N . ALA A 1 131 ? 21.827 5.278 -24.837 1.00 79.62 131 ALA A N 1
ATOM 982 C CA . ALA A 1 131 ? 22.171 3.902 -24.473 1.00 79.62 131 ALA A CA 1
ATOM 983 C C . ALA A 1 131 ? 21.443 2.872 -25.355 1.00 79.62 131 ALA A C 1
ATOM 985 O O . ALA A 1 131 ? 22.009 1.837 -25.705 1.00 79.62 131 ALA A O 1
ATOM 986 N N . ARG A 1 132 ? 20.204 3.174 -25.769 1.00 82.88 132 ARG A N 1
ATOM 987 C CA . ARG A 1 132 ? 19.461 2.366 -26.747 1.00 82.88 132 ARG A CA 1
ATOM 988 C C . ARG A 1 132 ? 20.085 2.429 -28.141 1.00 82.88 132 ARG A C 1
ATOM 990 O O . ARG A 1 132 ? 20.135 1.401 -28.811 1.00 82.88 132 ARG A O 1
ATOM 997 N N . ARG A 1 133 ? 20.582 3.598 -28.561 1.00 84.69 133 ARG A N 1
ATOM 998 C CA . ARG A 1 133 ? 21.304 3.757 -29.831 1.00 84.69 133 ARG A CA 1
ATOM 999 C C . ARG A 1 133 ? 22.601 2.948 -29.830 1.00 84.69 133 ARG A C 1
ATOM 1001 O O . ARG A 1 133 ? 22.820 2.168 -30.747 1.00 84.69 133 ARG A O 1
ATOM 1008 N N . LEU A 1 134 ? 23.395 3.058 -28.765 1.00 88.69 134 LEU A N 1
ATOM 1009 C CA . LEU A 1 134 ? 24.657 2.331 -28.608 1.00 88.69 134 LEU A CA 1
ATOM 1010 C C . LEU A 1 134 ? 24.465 0.804 -28.584 1.00 88.69 134 LEU A C 1
ATOM 1012 O O . LEU A 1 134 ? 25.237 0.091 -29.222 1.00 88.69 134 LEU A O 1
ATOM 1016 N N . ASP A 1 135 ? 23.428 0.280 -27.915 1.00 87.12 135 ASP A N 1
ATOM 1017 C CA . ASP A 1 135 ? 23.130 -1.166 -27.951 1.00 87.12 135 ASP A CA 1
ATOM 1018 C C . ASP A 1 135 ? 22.709 -1.633 -29.354 1.00 87.12 135 ASP A C 1
ATOM 1020 O O . ASP A 1 135 ? 23.130 -2.699 -29.812 1.00 87.12 135 ASP A O 1
ATOM 1024 N N . ALA A 1 136 ? 21.918 -0.821 -30.065 1.00 85.50 136 ALA A N 1
ATOM 1025 C CA . ALA A 1 136 ? 21.499 -1.113 -31.434 1.00 85.50 136 ALA A CA 1
ATOM 1026 C C . ALA A 1 136 ? 22.685 -1.104 -32.416 1.00 85.50 136 ALA A C 1
ATOM 1028 O O . ALA A 1 136 ? 22.826 -2.035 -33.210 1.00 85.50 136 ALA A 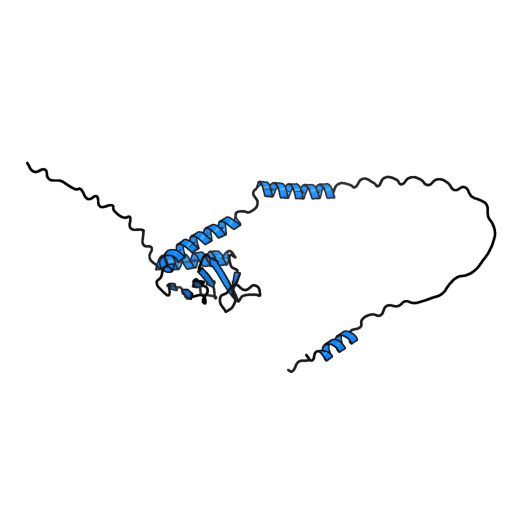O 1
ATOM 1029 N N . GLU A 1 137 ? 23.572 -0.110 -32.322 1.00 91.50 137 GLU A N 1
ATOM 1030 C CA . GLU A 1 137 ? 24.806 -0.024 -33.115 1.00 91.50 137 GLU A CA 1
ATOM 1031 C C . GLU A 1 137 ? 25.738 -1.210 -32.819 1.00 91.50 137 GLU A C 1
ATOM 1033 O O . GLU A 1 137 ? 26.236 -1.859 -33.741 1.00 91.50 137 GLU A O 1
ATOM 1038 N N . ALA A 1 138 ? 25.909 -1.574 -31.544 1.00 89.19 138 ALA A N 1
ATOM 1039 C CA . ALA A 1 138 ? 26.720 -2.723 -31.148 1.00 89.19 138 ALA A CA 1
ATOM 1040 C C . ALA A 1 138 ? 26.142 -4.056 -31.657 1.00 89.19 138 ALA A C 1
ATOM 1042 O O . ALA A 1 138 ? 26.894 -4.956 -32.040 1.00 89.19 138 ALA A O 1
ATOM 1043 N N . ARG A 1 139 ? 24.810 -4.208 -31.674 1.00 85.06 139 ARG A N 1
ATOM 1044 C CA . ARG A 1 139 ? 24.139 -5.372 -32.280 1.00 85.06 139 ARG A CA 1
ATOM 1045 C C . ARG A 1 139 ? 24.363 -5.430 -33.786 1.00 85.06 139 ARG A C 1
ATOM 1047 O O . ARG A 1 139 ? 24.684 -6.502 -34.291 1.00 85.06 139 ARG A O 1
ATOM 1054 N N . LEU A 1 140 ? 24.227 -4.301 -34.479 1.00 85.06 140 LEU A N 1
ATOM 1055 C CA . LEU A 1 140 ? 24.424 -4.227 -35.925 1.00 85.06 140 LEU A CA 1
ATOM 1056 C C . LEU A 1 140 ? 25.873 -4.551 -36.312 1.00 85.06 140 LEU A C 1
ATOM 1058 O O . LEU A 1 140 ? 26.097 -5.343 -37.223 1.00 85.06 140 LEU A O 1
ATOM 1062 N N . GLY A 1 141 ? 26.852 -4.027 -35.569 1.00 86.56 141 GLY A N 1
ATOM 1063 C CA . GLY A 1 141 ? 28.268 -4.326 -35.793 1.00 86.56 141 GLY A CA 1
ATOM 1064 C C . GLY A 1 141 ? 28.592 -5.819 -35.687 1.00 86.56 141 GLY A C 1
ATOM 1065 O O . GLY A 1 141 ? 29.330 -6.345 -36.513 1.00 86.56 141 GLY A O 1
ATOM 1066 N N . ARG A 1 142 ? 27.986 -6.537 -34.729 1.00 84.44 142 ARG A N 1
ATOM 1067 C CA . ARG A 1 142 ? 28.166 -7.996 -34.606 1.00 84.44 142 ARG A CA 1
ATOM 1068 C C . ARG A 1 142 ? 27.588 -8.769 -35.789 1.00 84.44 142 ARG A C 1
ATOM 1070 O O . ARG A 1 142 ? 28.178 -9.767 -36.189 1.00 84.44 142 ARG A O 1
ATOM 1077 N N . LEU A 1 143 ? 26.453 -8.331 -36.332 1.00 80.56 143 LEU A N 1
ATOM 1078 C CA . LEU A 1 143 ? 25.844 -8.966 -37.505 1.00 80.56 143 LEU A CA 1
ATOM 1079 C C . LEU A 1 143 ? 26.713 -8.762 -38.748 1.00 80.56 143 LEU A C 1
ATOM 1081 O O . LEU A 1 143 ? 27.035 -9.733 -39.422 1.00 80.56 143 LEU A O 1
ATOM 1085 N N . ILE A 1 144 ? 27.182 -7.533 -38.973 1.00 81.31 144 ILE A N 1
ATOM 1086 C CA . ILE A 1 144 ? 28.068 -7.202 -40.097 1.00 81.31 144 ILE A CA 1
ATOM 1087 C C . ILE A 1 144 ? 29.386 -7.983 -40.010 1.00 81.31 144 ILE A C 1
ATOM 1089 O O . ILE A 1 144 ? 29.840 -8.539 -41.007 1.00 81.31 144 ILE A O 1
ATOM 1093 N N . GLU A 1 145 ? 29.996 -8.071 -38.825 1.00 77.88 145 GLU A N 1
ATOM 1094 C CA . GLU A 1 145 ? 31.235 -8.839 -38.639 1.00 77.88 145 GLU A CA 1
ATOM 1095 C C . GLU A 1 145 ? 31.012 -10.347 -38.840 1.00 77.88 145 GLU A C 1
ATOM 1097 O O . GLU A 1 145 ? 31.886 -11.038 -39.355 1.00 77.88 145 GLU A O 1
ATOM 1102 N N . SER A 1 146 ? 29.823 -10.858 -38.501 1.00 71.69 146 SER A N 1
ATOM 1103 C CA . SER A 1 146 ? 29.460 -12.266 -38.721 1.00 71.69 146 SER A CA 1
ATOM 1104 C C . SER A 1 146 ? 29.210 -12.597 -40.197 1.00 71.69 146 SER A C 1
ATOM 1106 O O . SER A 1 146 ? 29.396 -13.741 -40.605 1.00 71.69 146 SER A O 1
ATOM 1108 N N . GLU A 1 147 ? 28.803 -11.613 -41.000 1.00 70.12 147 GLU A N 1
ATOM 1109 C CA . GLU A 1 147 ? 28.614 -11.744 -42.451 1.00 70.12 147 GLU A CA 1
ATOM 1110 C C . GLU A 1 147 ? 29.902 -11.495 -43.247 1.00 70.12 147 GLU A C 1
ATOM 1112 O O . GLU A 1 147 ? 29.950 -11.757 -44.452 1.00 70.12 147 GLU A O 1
ATOM 1117 N N . ARG A 1 148 ? 30.968 -11.014 -42.595 1.00 74.12 148 ARG A N 1
ATOM 1118 C CA . ARG A 1 148 ? 32.244 -10.748 -43.255 1.00 74.12 148 ARG A CA 1
ATOM 1119 C C . ARG A 1 148 ? 32.880 -12.072 -43.707 1.00 74.12 148 ARG A C 1
ATOM 1121 O O . ARG A 1 148 ? 33.182 -12.920 -42.864 1.00 74.12 148 ARG A O 1
ATOM 1128 N N . PRO A 1 149 ? 33.131 -12.271 -45.016 1.00 63.75 149 PRO A N 1
ATOM 1129 C CA . PRO A 1 149 ? 33.755 -13.492 -45.509 1.00 63.75 149 PRO A CA 1
ATOM 1130 C C . PRO A 1 149 ? 35.123 -13.680 -44.856 1.00 63.75 149 PRO A C 1
ATOM 1132 O O . PRO A 1 149 ? 35.987 -12.802 -44.930 1.00 63.75 149 PRO A O 1
ATOM 1135 N N . LYS A 1 150 ? 35.317 -14.825 -44.200 1.00 65.19 150 LYS A N 1
ATOM 1136 C CA . LYS A 1 150 ? 36.592 -15.165 -43.568 1.00 65.19 150 LYS A CA 1
ATOM 1137 C C . LYS A 1 150 ? 37.665 -15.246 -44.666 1.00 65.19 150 LYS A C 1
ATOM 1139 O O . LYS A 1 150 ? 37.423 -15.931 -45.664 1.00 65.19 150 LYS A O 1
ATOM 1144 N N . PRO A 1 151 ? 38.819 -14.564 -44.529 1.00 68.19 151 PRO A N 1
ATOM 1145 C CA . PRO A 1 151 ? 39.874 -14.663 -45.526 1.00 68.19 151 PRO A CA 1
ATOM 1146 C C . PRO A 1 151 ? 40.287 -16.133 -45.694 1.00 68.19 151 PRO A C 1
ATOM 1148 O O . PRO A 1 151 ? 40.314 -16.867 -44.697 1.00 68.19 151 PRO A O 1
ATOM 1151 N N . PRO A 1 152 ? 40.564 -16.586 -46.931 1.00 66.19 152 PRO A N 1
ATOM 1152 C CA . PRO A 1 152 ? 40.947 -17.969 -47.168 1.00 66.19 152 PRO A CA 1
ATOM 1153 C C . PRO A 1 152 ? 42.214 -18.299 -46.364 1.00 66.19 152 PRO A C 1
ATOM 1155 O O . PRO A 1 152 ? 43.086 -17.436 -46.215 1.00 66.19 152 PRO A O 1
ATOM 1158 N N . PRO A 1 153 ? 42.319 -19.520 -45.809 1.00 64.12 153 PRO A N 1
ATOM 1159 C CA . PRO A 1 153 ? 43.487 -19.918 -45.040 1.00 64.12 153 PRO A CA 1
ATOM 1160 C C . PRO A 1 153 ? 44.743 -19.821 -45.910 1.00 64.12 153 PRO A C 1
ATOM 1162 O O . PRO A 1 153 ? 44.756 -20.271 -47.056 1.00 64.12 153 PRO A O 1
ATOM 1165 N N . SER A 1 154 ? 45.788 -19.211 -45.348 1.00 66.00 154 SER A N 1
ATOM 1166 C CA . SER A 1 154 ? 47.100 -19.077 -45.981 1.00 66.00 154 SER A CA 1
ATOM 1167 C C . SER A 1 154 ? 47.621 -20.459 -46.408 1.00 66.00 154 SER A C 1
ATOM 1169 O O . SER A 1 154 ? 47.526 -21.392 -45.604 1.00 66.00 154 SER A O 1
ATOM 1171 N N . PRO A 1 155 ? 48.155 -20.624 -47.633 1.00 57.94 155 PRO A N 1
ATOM 1172 C CA . PRO A 1 155 ? 48.634 -21.919 -48.098 1.00 57.94 155 PRO A CA 1
ATOM 1173 C C . PRO A 1 155 ? 49.781 -22.410 -47.208 1.00 57.94 155 PRO A C 1
ATOM 1175 O O . PRO A 1 155 ? 50.674 -21.642 -46.842 1.00 57.94 155 PRO A O 1
ATOM 1178 N N . ALA A 1 156 ? 49.715 -23.687 -46.830 1.00 62.06 156 ALA A N 1
ATOM 1179 C CA . ALA A 1 156 ? 50.767 -24.361 -46.083 1.00 62.06 156 ALA A CA 1
ATOM 1180 C C . ALA A 1 156 ? 52.075 -24.371 -46.901 1.00 62.06 156 ALA A C 1
ATOM 1182 O O . ALA A 1 156 ? 52.009 -24.529 -48.122 1.00 62.06 156 ALA A O 1
ATOM 1183 N N . PRO A 1 157 ? 53.249 -24.217 -46.263 1.00 60.31 157 PRO A N 1
ATOM 1184 C CA . PRO A 1 157 ? 54.524 -24.361 -46.952 1.00 60.31 157 PRO A CA 1
ATOM 1185 C C . PRO A 1 157 ? 54.683 -25.786 -47.508 1.00 60.31 157 PRO A C 1
ATOM 1187 O O . PRO A 1 157 ? 54.366 -26.774 -46.845 1.00 60.31 157 PRO A O 1
ATOM 1190 N N . GLU A 1 158 ? 55.130 -25.845 -48.759 1.00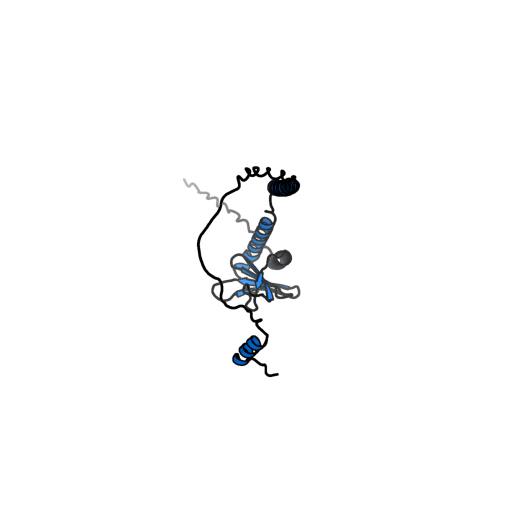 51.78 158 GLU A N 1
ATOM 1191 C CA . GLU A 1 158 ? 55.324 -27.029 -49.601 1.00 51.78 158 GLU A CA 1
ATOM 1192 C C . GLU A 1 158 ? 56.370 -28.001 -49.004 1.00 51.78 158 GLU A C 1
ATOM 1194 O O . GLU A 1 158 ? 57.338 -27.541 -48.392 1.00 51.78 158 GLU A O 1
ATOM 1199 N N . PRO A 1 159 ? 56.207 -29.333 -49.135 1.00 54.84 159 PRO A N 1
ATOM 1200 C CA . PRO A 1 159 ? 57.150 -30.298 -48.575 1.00 54.84 159 PRO A CA 1
ATOM 1201 C C . PRO A 1 159 ? 58.389 -30.461 -49.472 1.00 54.84 159 PRO A C 1
ATOM 1203 O O . PRO A 1 159 ? 58.273 -30.670 -50.678 1.00 54.84 159 PRO A O 1
ATOM 1206 N N . GLU A 1 160 ? 59.582 -30.419 -48.875 1.00 52.12 160 GLU A N 1
ATOM 1207 C CA . GLU A 1 160 ? 60.847 -30.710 -49.563 1.00 52.12 160 GLU A CA 1
ATOM 1208 C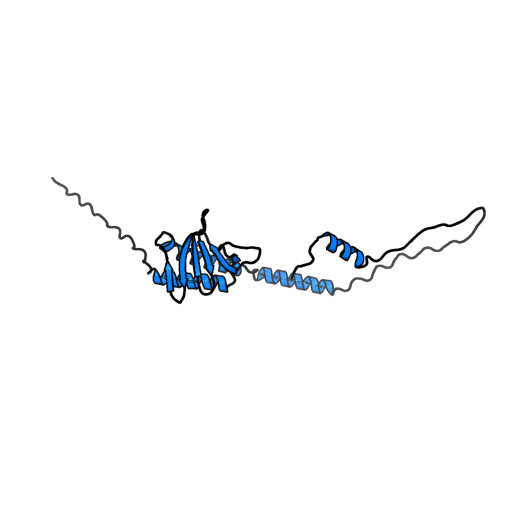 C . GLU A 1 160 ? 60.948 -32.198 -49.977 1.00 52.12 160 GLU A C 1
ATOM 1210 O O . GLU A 1 160 ? 60.436 -33.079 -49.274 1.00 52.12 160 GLU A O 1
ATOM 1215 N N . PRO A 1 161 ? 61.603 -32.518 -51.112 1.00 49.62 161 PRO A N 1
ATOM 1216 C CA . PRO A 1 161 ? 61.596 -33.861 -51.677 1.00 49.62 161 PRO A CA 1
ATOM 1217 C C . PRO A 1 161 ? 62.541 -34.830 -50.953 1.00 49.62 161 PRO A C 1
ATOM 1219 O O . PRO A 1 161 ? 63.674 -34.512 -50.596 1.00 49.62 161 PRO A O 1
ATOM 1222 N N . SER A 1 162 ? 62.064 -36.070 -50.820 1.00 48.09 162 SER A N 1
ATOM 1223 C CA . SER A 1 162 ? 62.812 -37.243 -50.368 1.00 48.09 162 SER A CA 1
ATOM 1224 C C . SER A 1 162 ? 64.052 -37.536 -51.219 1.00 48.09 162 SER A C 1
ATOM 1226 O O . SER A 1 162 ? 63.949 -37.702 -52.433 1.00 48.09 162 SER A O 1
ATOM 1228 N N . ALA A 1 163 ? 65.187 -37.779 -50.561 1.00 41.44 163 ALA A N 1
ATOM 1229 C CA . ALA A 1 163 ? 66.261 -38.607 -51.103 1.00 41.44 163 ALA A CA 1
ATOM 1230 C C . ALA A 1 163 ? 66.174 -40.009 -50.477 1.00 41.44 163 ALA A C 1
ATOM 1232 O O . ALA A 1 163 ? 66.256 -40.175 -49.261 1.00 41.44 163 ALA A O 1
ATOM 1233 N N . SER A 1 164 ? 65.956 -41.013 -51.327 1.00 45.47 164 SER A N 1
ATOM 1234 C CA . SER A 1 164 ? 65.951 -42.431 -50.965 1.00 45.47 164 SER A CA 1
ATOM 1235 C C . SER A 1 164 ? 67.355 -43.038 -50.940 1.00 45.47 164 SER A C 1
ATOM 1237 O O . SER A 1 164 ? 68.225 -42.637 -51.707 1.00 45.47 164 SER A O 1
ATOM 1239 N N . ALA A 1 165 ? 67.430 -44.131 -50.171 1.00 39.38 165 ALA A N 1
ATOM 1240 C CA . ALA A 1 165 ? 68.312 -45.297 -50.288 1.00 39.38 165 ALA A CA 1
ATOM 1241 C C . ALA A 1 165 ? 69.593 -45.304 -49.433 1.00 39.38 165 ALA A C 1
ATOM 1243 O O . ALA A 1 165 ? 70.570 -44.629 -49.730 1.00 39.38 165 ALA A O 1
ATOM 1244 N N . VAL A 1 166 ? 69.624 -46.171 -48.412 1.00 36.06 166 VAL A N 1
ATOM 1245 C CA . VAL A 1 166 ? 70.168 -47.549 -48.473 1.00 36.06 166 VAL A CA 1
ATOM 1246 C C . VAL A 1 166 ? 70.005 -48.205 -47.081 1.00 36.06 166 VAL A C 1
ATOM 1248 O O . VAL A 1 166 ? 70.260 -47.582 -46.057 1.00 36.06 166 VAL A O 1
ATOM 1251 N N . ALA A 1 167 ? 69.568 -49.466 -47.042 1.00 42.59 167 ALA A N 1
ATOM 1252 C CA . ALA A 1 167 ? 69.549 -50.367 -45.870 1.00 42.59 167 ALA A CA 1
ATOM 1253 C C . ALA A 1 167 ? 70.415 -51.615 -46.195 1.00 42.59 167 ALA A C 1
ATOM 1255 O O . ALA A 1 167 ? 70.826 -51.704 -47.358 1.00 42.59 167 ALA A O 1
ATOM 1256 N N . PRO A 1 168 ? 70.607 -52.660 -45.343 1.00 63.09 168 PRO A N 1
ATOM 1257 C CA . PRO A 1 168 ? 70.397 -52.906 -43.889 1.00 63.09 168 PRO A CA 1
ATOM 1258 C C . PRO A 1 168 ? 71.709 -53.560 -43.285 1.00 63.09 168 PRO A C 1
ATOM 1260 O O . PRO A 1 168 ? 72.759 -53.230 -43.837 1.00 63.09 168 PRO A O 1
ATOM 1263 N N . PRO A 1 169 ? 71.788 -54.483 -42.271 1.00 47.84 169 PRO A N 1
ATOM 1264 C CA . PRO A 1 169 ? 70.772 -55.135 -41.415 1.00 47.84 169 PRO A CA 1
ATOM 1265 C C . PRO A 1 169 ? 71.119 -55.368 -39.917 1.00 47.84 169 PRO A C 1
ATOM 1267 O O . PRO A 1 169 ? 72.262 -55.265 -39.488 1.00 47.84 169 PRO A O 1
ATOM 1270 N N . GLY A 1 170 ? 70.114 -55.826 -39.150 1.00 31.34 170 GLY A N 1
ATOM 1271 C CA . GLY A 1 170 ? 70.335 -56.744 -38.020 1.00 31.34 170 GLY A CA 1
ATOM 1272 C C . GLY A 1 170 ? 69.338 -56.666 -36.853 1.00 31.34 170 GLY A C 1
ATOM 1273 O O . GLY A 1 170 ? 69.423 -55.723 -36.083 1.00 31.34 170 GLY A O 1
ATOM 1274 N N . HIS A 1 171 ? 68.505 -57.718 -36.718 1.00 34.47 171 HIS A N 1
ATOM 1275 C CA . HIS A 1 171 ? 67.988 -58.367 -35.482 1.00 34.47 171 HIS A CA 1
ATOM 1276 C C . HIS A 1 171 ? 67.209 -57.518 -34.438 1.00 34.47 171 HIS A C 1
ATOM 1278 O O . HIS A 1 171 ? 67.574 -56.401 -34.126 1.00 34.47 171 HIS A O 1
ATOM 1284 N N . ASP A 1 172 ? 66.150 -57.947 -33.745 1.00 38.78 172 ASP A N 1
ATOM 1285 C CA . ASP A 1 172 ? 65.418 -59.204 -33.593 1.00 38.78 172 ASP A CA 1
ATOM 1286 C C . ASP A 1 172 ? 64.130 -58.888 -32.773 1.00 38.78 172 ASP A C 1
ATOM 1288 O O . ASP A 1 172 ? 64.152 -58.028 -31.897 1.00 38.78 172 ASP A O 1
ATOM 1292 N N . ARG A 1 173 ? 63.063 -59.675 -32.984 1.00 35.72 173 ARG A N 1
ATOM 1293 C CA . ARG A 1 173 ? 61.998 -60.073 -32.016 1.00 35.72 173 ARG A CA 1
ATOM 1294 C C . ARG A 1 173 ? 60.864 -59.117 -31.533 1.00 35.72 173 ARG A C 1
ATOM 1296 O O . ARG A 1 173 ? 61.000 -58.387 -30.564 1.00 35.72 173 ARG A O 1
ATOM 1303 N N . LYS A 1 174 ? 59.661 -59.448 -32.056 1.00 33.84 174 LYS A N 1
ATOM 1304 C CA . LYS A 1 174 ? 58.412 -59.934 -31.378 1.00 33.84 174 LYS A CA 1
ATOM 1305 C C . LYS A 1 174 ? 57.406 -58.939 -30.711 1.00 33.84 174 LYS A C 1
ATOM 1307 O O . LYS A 1 174 ? 57.745 -58.318 -29.714 1.00 33.84 174 LYS A O 1
ATOM 1312 N N . PRO A 1 175 ? 56.115 -58.917 -31.138 1.00 47.44 175 PRO A N 1
ATOM 1313 C CA . PRO A 1 175 ? 54.933 -58.498 -30.345 1.00 47.44 175 PRO A CA 1
ATOM 1314 C C . PRO A 1 175 ? 54.139 -59.743 -29.848 1.00 47.44 175 PRO A C 1
ATOM 1316 O O . PRO A 1 175 ? 54.580 -60.860 -30.137 1.00 47.44 175 PRO A O 1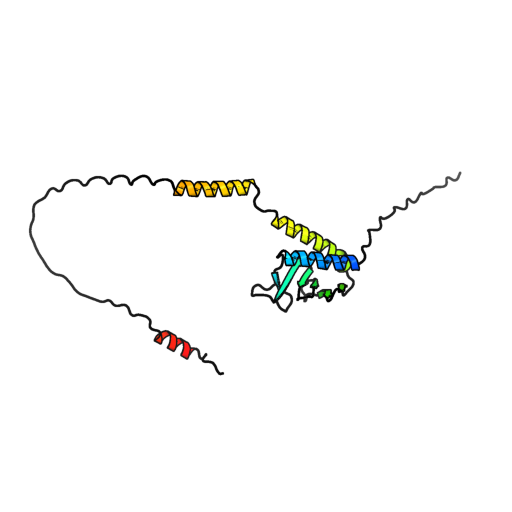
ATOM 1319 N N . PRO A 1 176 ? 52.917 -59.677 -29.264 1.00 62.16 176 PRO A N 1
ATOM 1320 C CA . PRO A 1 176 ? 52.191 -58.695 -28.424 1.00 62.16 176 PRO A CA 1
ATOM 1321 C C . PRO A 1 176 ? 51.718 -59.359 -27.089 1.00 62.16 176 PRO A C 1
ATOM 1323 O O . PRO A 1 176 ? 52.052 -60.516 -26.867 1.00 62.16 176 PRO A O 1
ATOM 1326 N N . LEU A 1 177 ? 50.916 -58.702 -26.226 1.00 39.12 177 LEU A N 1
ATOM 1327 C CA . LEU A 1 177 ? 49.803 -59.335 -25.462 1.00 39.12 177 LEU A CA 1
ATOM 1328 C C . LEU A 1 177 ? 49.062 -58.353 -24.524 1.00 39.12 177 LEU A C 1
ATOM 1330 O O . LEU A 1 177 ? 49.682 -57.789 -23.633 1.00 39.12 177 LEU A O 1
ATOM 1334 N N . ALA A 1 178 ? 47.734 -58.284 -24.733 1.00 35.50 178 ALA A N 1
ATOM 1335 C CA . ALA A 1 178 ? 46.620 -58.292 -23.758 1.00 35.50 178 ALA A CA 1
ATOM 1336 C C . ALA A 1 178 ? 46.548 -57.195 -22.661 1.00 35.50 178 ALA A C 1
ATOM 1338 O O . ALA A 1 178 ? 47.552 -56.691 -22.197 1.00 35.50 178 ALA A O 1
ATOM 1339 N N . ALA A 1 179 ? 45.404 -56.754 -22.135 1.00 35.50 179 ALA A N 1
ATOM 1340 C CA . ALA A 1 179 ? 43.994 -57.132 -22.215 1.00 35.50 179 ALA A CA 1
ATOM 1341 C C . ALA A 1 179 ? 43.170 -55.847 -21.950 1.00 35.50 179 ALA A C 1
ATOM 1343 O O . ALA A 1 179 ? 43.622 -54.967 -21.229 1.00 35.50 179 ALA A O 1
ATOM 1344 N N . GLY A 1 180 ? 42.008 -55.643 -22.565 1.00 32.59 180 GLY A N 1
ATOM 1345 C CA . GLY A 1 180 ? 40.747 -55.987 -21.904 1.00 32.59 180 GLY A CA 1
ATOM 1346 C C . GLY A 1 180 ? 39.821 -54.764 -21.809 1.00 32.59 180 GLY A C 1
ATOM 1347 O O . GLY A 1 180 ? 39.905 -53.982 -20.875 1.00 32.59 180 GLY A O 1
ATOM 1348 N N . ASN A 1 181 ? 38.934 -54.619 -22.792 1.00 44.69 181 ASN A N 1
ATOM 1349 C CA . ASN A 1 181 ? 37.612 -53.994 -22.629 1.00 44.69 181 ASN A CA 1
ATOM 1350 C C . ASN A 1 181 ? 36.656 -55.100 -22.109 1.00 44.69 181 ASN A C 1
ATOM 1352 O O . ASN A 1 181 ? 36.950 -56.264 -22.402 1.00 44.69 181 ASN A O 1
ATOM 1356 N N . PRO A 1 182 ? 35.529 -54.828 -21.405 1.00 46.16 182 PRO A N 1
ATOM 1357 C CA . PRO A 1 182 ? 34.512 -53.883 -21.880 1.00 46.16 182 PRO A CA 1
ATOM 1358 C C . PRO A 1 182 ? 33.708 -53.120 -20.808 1.00 46.16 182 PRO A C 1
ATOM 1360 O O . PRO A 1 182 ? 33.683 -53.452 -19.625 1.00 46.16 182 PRO A O 1
ATOM 1363 N N . GLY A 1 183 ? 32.994 -52.094 -21.275 1.00 43.84 183 GLY A N 1
ATOM 1364 C CA . GLY A 1 183 ? 31.960 -51.413 -20.510 1.00 43.84 183 GLY A CA 1
ATOM 1365 C C . GLY A 1 183 ? 30.802 -52.328 -20.109 1.00 43.84 183 GLY A C 1
ATOM 1366 O O . GLY A 1 183 ? 30.448 -53.278 -20.810 1.00 43.84 183 GLY A O 1
ATOM 1367 N N . THR A 1 184 ? 30.181 -51.983 -18.988 1.00 45.22 184 THR A N 1
ATOM 1368 C CA . THR A 1 184 ? 28.887 -52.503 -18.551 1.00 45.22 184 THR A CA 1
ATOM 1369 C C . THR A 1 184 ? 27.860 -51.365 -18.515 1.00 45.22 184 THR A C 1
ATOM 1371 O O . THR A 1 184 ? 28.156 -50.283 -18.002 1.00 45.22 184 THR A O 1
ATOM 1374 N N . PRO A 1 185 ? 26.647 -51.578 -19.058 1.00 51.34 185 PRO A N 1
ATOM 1375 C CA . PRO A 1 185 ? 25.536 -50.650 -18.914 1.00 51.34 185 PRO A CA 1
ATOM 1376 C C . PRO A 1 185 ? 24.956 -50.780 -17.501 1.00 51.34 185 PRO A C 1
ATOM 1378 O O . PRO A 1 185 ? 24.672 -51.884 -17.033 1.00 51.34 185 PRO A O 1
ATOM 1381 N N . VAL A 1 186 ? 24.780 -49.656 -16.809 1.00 52.62 186 VAL A N 1
ATOM 1382 C CA . VAL A 1 186 ? 24.103 -49.616 -15.508 1.00 52.62 186 VAL A CA 1
ATOM 1383 C C . VAL A 1 186 ? 22.612 -49.843 -15.757 1.00 52.62 186 VAL A C 1
ATOM 1385 O O . VAL A 1 186 ? 21.894 -48.938 -16.168 1.00 52.62 186 VAL A O 1
ATOM 1388 N N . GLY A 1 187 ? 22.172 -51.089 -15.586 1.00 45.72 187 GLY A N 1
ATOM 1389 C CA . GLY A 1 187 ? 20.772 -51.488 -15.675 1.00 45.72 187 GLY A CA 1
ATOM 1390 C C . GLY A 1 187 ? 19.991 -51.149 -14.402 1.00 45.72 187 GLY A C 1
ATOM 1391 O O . GLY A 1 187 ? 20.523 -51.224 -13.293 1.00 45.72 187 GLY A O 1
ATOM 1392 N N . ASP A 1 188 ? 18.704 -50.848 -14.584 1.00 58.81 188 ASP A N 1
ATOM 1393 C CA . ASP A 1 188 ? 17.672 -50.488 -13.591 1.00 58.81 188 ASP A CA 1
ATOM 1394 C C . ASP A 1 188 ? 17.601 -51.350 -12.311 1.00 58.81 188 ASP A C 1
ATOM 1396 O O . ASP A 1 188 ? 16.956 -50.970 -11.332 1.00 58.81 188 ASP A O 1
ATOM 1400 N N . ALA A 1 189 ? 18.270 -52.502 -12.266 1.00 55.62 189 ALA A N 1
ATOM 1401 C CA . ALA A 1 189 ? 18.308 -53.376 -11.097 1.00 55.62 189 ALA A CA 1
ATOM 1402 C C . ALA A 1 189 ? 19.074 -52.763 -9.905 1.00 55.62 189 ALA A C 1
ATOM 1404 O O . ALA A 1 189 ? 18.671 -52.962 -8.759 1.00 55.62 189 ALA A O 1
ATOM 1405 N N . ALA A 1 190 ? 20.124 -51.969 -10.157 1.00 56.53 190 ALA A N 1
ATOM 1406 C CA . ALA A 1 190 ? 20.911 -51.335 -9.092 1.00 56.53 190 ALA A CA 1
ATOM 1407 C C . ALA A 1 190 ? 20.163 -50.166 -8.419 1.00 56.53 190 ALA A C 1
ATOM 1409 O O . ALA A 1 190 ? 20.270 -49.965 -7.209 1.00 56.53 190 ALA A O 1
ATOM 1410 N N . LEU A 1 191 ? 19.341 -49.434 -9.181 1.00 59.66 191 LEU A N 1
ATOM 1411 C CA . LEU A 1 191 ? 18.495 -48.355 -8.658 1.00 59.66 191 LEU A CA 1
ATOM 1412 C C . LEU A 1 191 ? 17.340 -48.909 -7.809 1.00 59.66 191 LEU A C 1
ATOM 1414 O O . LEU A 1 191 ? 16.958 -48.321 -6.798 1.00 59.66 191 LEU A O 1
ATOM 1418 N N . ARG A 1 192 ? 16.815 -50.079 -8.189 1.00 58.44 192 ARG A N 1
ATOM 1419 C CA . ARG A 1 192 ? 15.705 -50.733 -7.492 1.00 58.44 192 ARG A CA 1
ATOM 1420 C C . ARG A 1 192 ? 16.115 -51.290 -6.122 1.00 58.44 192 ARG A C 1
ATOM 1422 O O . ARG A 1 192 ? 15.364 -51.128 -5.166 1.00 58.44 192 ARG A O 1
ATOM 1429 N N . GLN A 1 193 ? 17.332 -51.828 -5.996 1.00 59.56 193 GLN A N 1
ATOM 1430 C CA . GLN A 1 193 ? 17.898 -52.233 -4.700 1.00 59.56 193 GLN A CA 1
ATOM 1431 C C . GLN A 1 193 ? 18.194 -51.043 -3.772 1.00 59.56 193 GLN A C 1
ATOM 1433 O O . GLN A 1 193 ? 18.023 -51.159 -2.559 1.00 59.56 193 GLN A O 1
ATOM 1438 N N . ALA A 1 194 ? 18.575 -49.884 -4.321 1.00 58.53 194 ALA A N 1
ATOM 1439 C CA . ALA A 1 194 ? 18.793 -48.673 -3.526 1.00 58.53 194 ALA A CA 1
ATOM 1440 C C . ALA A 1 194 ? 17.483 -48.089 -2.954 1.00 58.53 194 ALA A C 1
ATOM 1442 O O . ALA A 1 194 ? 17.482 -47.532 -1.857 1.00 58.53 194 ALA A O 1
ATOM 1443 N N . LEU A 1 195 ? 16.360 -48.248 -3.662 1.00 60.31 195 LEU A N 1
ATOM 1444 C CA . LEU A 1 195 ? 15.044 -47.765 -3.228 1.00 60.31 195 LEU A CA 1
ATOM 1445 C C . LEU A 1 195 ? 14.375 -48.675 -2.181 1.00 60.31 195 LEU A C 1
ATOM 1447 O O . LEU A 1 195 ? 13.704 -48.165 -1.285 1.00 60.31 195 LEU A O 1
ATOM 1451 N N . GLU A 1 196 ? 14.587 -49.995 -2.232 1.00 61.62 196 GLU A N 1
ATOM 1452 C CA . GLU A 1 196 ? 14.082 -50.917 -1.197 1.00 61.62 196 GLU A CA 1
ATOM 1453 C C . GLU A 1 196 ? 14.820 -50.770 0.143 1.00 61.62 196 GLU A C 1
ATOM 1455 O O . GLU A 1 196 ? 14.193 -50.858 1.198 1.00 61.62 196 GLU A O 1
ATOM 1460 N N . ALA A 1 197 ? 16.117 -50.443 0.126 1.00 57.69 197 ALA A N 1
ATOM 1461 C CA . ALA A 1 197 ? 16.888 -50.171 1.343 1.00 57.69 197 ALA A CA 1
ATOM 1462 C C . ALA A 1 197 ? 16.463 -48.873 2.068 1.00 57.69 197 ALA A C 1
ATOM 1464 O O . ALA A 1 197 ? 16.752 -48.710 3.253 1.00 57.69 197 ALA A O 1
ATOM 1465 N N . ALA A 1 198 ? 15.757 -47.964 1.382 1.00 60.06 198 ALA A N 1
ATOM 1466 C CA . ALA A 1 198 ? 15.317 -46.672 1.915 1.00 60.06 198 ALA A CA 1
ATOM 1467 C C . ALA A 1 198 ? 13.901 -46.683 2.533 1.00 60.06 198 ALA A C 1
ATOM 1469 O O . ALA A 1 198 ? 13.431 -45.645 2.995 1.00 60.06 198 ALA A O 1
ATOM 1470 N N . GLY A 1 199 ? 13.208 -47.832 2.565 1.00 55.97 199 GLY A N 1
ATOM 1471 C CA . GLY A 1 199 ? 12.000 -48.023 3.385 1.00 55.97 199 GLY A CA 1
ATOM 1472 C C . GLY A 1 199 ? 10.779 -47.151 3.043 1.00 55.97 199 GLY A C 1
ATOM 1473 O O . GLY A 1 199 ? 9.905 -46.983 3.890 1.00 55.97 199 GLY A O 1
ATOM 1474 N N . LEU A 1 200 ? 10.679 -46.607 1.827 1.00 60.28 200 LEU A N 1
ATOM 1475 C CA . LEU A 1 200 ? 9.572 -45.741 1.392 1.00 60.28 200 LEU A CA 1
ATOM 1476 C C . LEU A 1 200 ? 8.773 -46.378 0.246 1.00 60.28 200 LEU A C 1
ATOM 1478 O O . LEU A 1 200 ? 8.693 -45.847 -0.858 1.00 60.28 200 LEU A O 1
ATOM 1482 N N . THR A 1 201 ? 8.146 -47.525 0.511 1.00 53.69 201 THR A N 1
ATOM 1483 C CA . THR A 1 201 ? 6.987 -47.976 -0.274 1.00 53.69 201 THR A CA 1
ATOM 1484 C C . THR A 1 201 ? 5.722 -47.740 0.541 1.00 53.69 201 THR A C 1
ATOM 1486 O O . THR A 1 201 ? 5.579 -48.187 1.678 1.00 53.69 201 THR A O 1
ATOM 1489 N N . GLY A 1 202 ? 4.844 -46.918 -0.034 1.00 48.94 202 GLY A N 1
ATOM 1490 C CA . GLY A 1 202 ? 3.699 -46.322 0.633 1.00 48.94 202 GLY A CA 1
ATOM 1491 C C . GLY A 1 202 ? 2.673 -47.325 1.152 1.00 48.94 202 GLY A C 1
ATOM 1492 O O . GLY A 1 202 ? 2.370 -48.334 0.516 1.00 48.94 202 GLY A O 1
ATOM 1493 N N . ARG A 1 203 ? 2.071 -46.970 2.288 1.00 42.56 203 ARG A N 1
ATOM 1494 C CA . ARG A 1 203 ? 0.757 -47.477 2.676 1.00 42.56 203 ARG A CA 1
ATOM 1495 C C . ARG A 1 203 ? -0.303 -46.524 2.131 1.00 42.56 203 ARG A C 1
ATOM 1497 O O . ARG A 1 203 ? -0.316 -45.346 2.482 1.00 42.56 203 ARG A O 1
ATOM 1504 N N . ARG A 1 204 ? -1.117 -47.061 1.223 1.00 46.47 204 ARG A N 1
ATOM 1505 C CA . ARG A 1 204 ? -2.505 -46.635 1.028 1.00 46.47 204 ARG A CA 1
ATOM 1506 C C . ARG A 1 204 ? -3.318 -46.950 2.278 1.00 46.47 204 ARG A C 1
ATOM 1508 O O . ARG A 1 204 ? -2.936 -47.918 2.976 1.00 46.47 204 ARG A O 1
#

Secondary structure (DSSP, 8-state):
--PPP----------------HHHHHHHHHHHHHHHHHTT--EEE-TTSSB-TT--SEEEEEETTEEEEE-SS-EEEEE--SSSPEEEEEEETTEEEESS-STHHHHHHHHHHHHHHHHHHHHH-PPPHHHHHHHHHHHHHHHHHHHSPPPPPPPPPPPPPPPP-----------------------THHHHHHHHTTT-----

Foldseek 3Di:
DDDDDDDDDDDDPDPDDDDDPLQVLQVLLVVLVVVCVVVVVWAAAAPLRHGDPVDHDWTWDDFDQWIWTCDPPKIWIFGHDPPRTHTQWIDDDNDTGGPDDDPCSPVVSVRSVVVSVVVVVVVVPDPDPVRVVVVVVVVVVVVVVVPPDDPPDDDDDDDDDDDDDDDDDDDDDDDDDDDDDDDDDPDPPVVVVVVVVVPDDDDD